Protein AF-A0A7C5EVN5-F1 (afdb_monomer)

Structure (mmCIF, N/CA/C/O backbone):
data_AF-A0A7C5EVN5-F1
#
_entry.id   AF-A0A7C5EVN5-F1
#
loop_
_atom_site.group_PDB
_atom_site.id
_atom_site.type_symbol
_atom_site.label_atom_id
_atom_site.label_alt_id
_atom_site.label_comp_id
_atom_site.label_asym_id
_atom_site.label_entity_id
_atom_site.label_seq_id
_atom_site.pdbx_PDB_ins_code
_atom_site.Cartn_x
_atom_site.Cartn_y
_atom_site.Cartn_z
_atom_site.occupancy
_atom_site.B_iso_or_equiv
_atom_site.auth_seq_id
_atom_site.auth_comp_id
_atom_site.auth_asym_id
_atom_site.auth_atom_id
_atom_site.pdbx_PDB_model_num
ATOM 1 N N . MET A 1 1 ? 11.935 6.842 -67.272 1.00 37.81 1 MET A N 1
ATOM 2 C CA . MET A 1 1 ? 12.455 5.686 -66.505 1.00 37.81 1 MET A CA 1
ATOM 3 C C . MET A 1 1 ? 13.309 6.205 -65.349 1.00 37.81 1 MET A C 1
ATOM 5 O O . MET A 1 1 ? 14.327 6.827 -65.612 1.00 37.81 1 MET A O 1
ATOM 9 N N . LYS A 1 2 ? 12.884 6.044 -64.086 1.00 40.88 2 LYS A N 1
ATOM 10 C CA . LYS A 1 2 ? 13.694 6.405 -62.906 1.00 40.88 2 LYS A CA 1
ATOM 11 C C . LYS A 1 2 ? 14.385 5.143 -62.389 1.00 40.88 2 LYS A C 1
ATOM 13 O O . LYS A 1 2 ? 13.745 4.311 -61.755 1.00 40.88 2 LYS A O 1
ATOM 18 N N . PHE A 1 3 ? 15.676 4.993 -62.672 1.00 46.50 3 PHE A N 1
ATOM 19 C CA . PHE A 1 3 ? 16.494 3.955 -62.051 1.00 46.50 3 PHE A CA 1
ATOM 20 C C . PHE A 1 3 ? 16.741 4.341 -60.589 1.00 46.50 3 PHE A C 1
ATOM 22 O O . PHE A 1 3 ? 17.568 5.200 -60.289 1.00 46.50 3 PHE A O 1
ATOM 29 N N . GLY A 1 4 ? 15.985 3.730 -59.675 1.00 52.28 4 GLY A N 1
ATOM 30 C CA . GLY A 1 4 ? 16.267 3.794 -58.246 1.00 52.28 4 GLY A CA 1
ATOM 31 C C . GLY A 1 4 ? 17.635 3.172 -57.984 1.00 52.28 4 GLY A C 1
ATOM 32 O O . GLY A 1 4 ? 17.806 1.959 -58.100 1.00 52.28 4 GLY A O 1
ATOM 33 N N . ARG A 1 5 ? 18.628 4.011 -57.682 1.00 56.31 5 ARG A N 1
ATOM 34 C CA . ARG A 1 5 ? 19.989 3.591 -57.337 1.00 56.31 5 ARG A CA 1
ATOM 35 C C . ARG A 1 5 ? 19.894 2.700 -56.091 1.00 56.31 5 ARG A C 1
ATOM 37 O O . ARG A 1 5 ? 19.566 3.193 -55.014 1.00 56.31 5 ARG A O 1
ATOM 44 N N . LYS A 1 6 ? 20.123 1.387 -56.232 1.00 61.81 6 LYS A N 1
ATOM 45 C CA . LYS A 1 6 ? 20.207 0.478 -55.077 1.00 61.81 6 LYS A CA 1
ATOM 46 C C . LYS A 1 6 ? 21.311 1.006 -54.147 1.00 61.81 6 LYS A C 1
ATOM 48 O O . LYS A 1 6 ? 22.397 1.306 -54.650 1.00 61.81 6 LYS A O 1
ATOM 53 N N . PRO A 1 7 ? 21.060 1.158 -52.835 1.00 61.97 7 PRO A N 1
ATOM 54 C CA . PRO A 1 7 ? 22.081 1.642 -51.915 1.00 61.97 7 PRO A CA 1
ATOM 55 C C . PRO A 1 7 ? 23.300 0.717 -51.976 1.00 61.97 7 PRO A C 1
ATOM 57 O O . PRO A 1 7 ? 23.152 -0.509 -52.011 1.00 61.97 7 PRO A O 1
ATOM 60 N N . SER A 1 8 ? 24.499 1.306 -52.023 1.00 73.38 8 SER A N 1
ATOM 61 C CA . SER A 1 8 ? 25.756 0.554 -52.001 1.00 73.38 8 SER A CA 1
ATOM 62 C C . SER A 1 8 ? 25.817 -0.329 -50.750 1.00 73.38 8 SER A C 1
ATOM 64 O O . SER A 1 8 ? 25.172 -0.033 -49.741 1.00 73.38 8 SER A O 1
ATOM 66 N N . ALA A 1 9 ? 26.590 -1.418 -50.784 1.00 75.00 9 ALA A N 1
ATOM 67 C CA . ALA A 1 9 ? 26.759 -2.293 -49.619 1.00 75.00 9 ALA A CA 1
ATOM 68 C C . ALA A 1 9 ? 27.198 -1.505 -48.365 1.00 75.00 9 ALA A C 1
ATOM 70 O O . ALA A 1 9 ? 26.675 -1.736 -47.279 1.00 75.00 9 ALA A O 1
ATOM 71 N N . SER A 1 10 ? 28.056 -0.494 -48.549 1.00 77.88 10 SER A N 1
ATOM 72 C CA . SER A 1 10 ? 28.460 0.457 -47.505 1.00 77.88 10 SER A CA 1
ATOM 73 C C . SER A 1 10 ? 27.292 1.320 -46.995 1.00 77.88 10 SER A C 1
ATOM 75 O O . SER A 1 10 ? 27.117 1.450 -45.788 1.00 77.88 10 SER A O 1
ATOM 77 N N . GLY A 1 11 ? 26.420 1.824 -47.877 1.00 85.12 11 GLY A N 1
ATOM 78 C CA . GLY A 1 11 ? 25.221 2.571 -47.473 1.00 85.12 11 GLY A CA 1
ATOM 79 C C . GLY A 1 11 ? 24.189 1.717 -46.725 1.00 85.12 11 GLY A C 1
ATOM 80 O O . GLY A 1 11 ? 23.557 2.189 -45.783 1.00 85.12 11 GLY A O 1
ATOM 81 N N . ARG A 1 12 ? 24.047 0.435 -47.091 1.00 86.88 12 ARG A N 1
ATOM 82 C CA . ARG A 1 12 ? 23.211 -0.528 -46.349 1.00 86.88 12 ARG A CA 1
ATOM 83 C C . ARG A 1 12 ? 23.790 -0.841 -44.968 1.00 86.88 12 ARG A C 1
ATOM 85 O O . ARG A 1 12 ? 23.023 -0.943 -44.016 1.00 86.88 12 ARG A O 1
ATOM 92 N N . LEU A 1 13 ? 25.113 -0.970 -44.866 1.00 88.75 13 LEU A N 1
ATOM 93 C CA . LEU A 1 13 ? 25.814 -1.216 -43.606 1.00 88.75 13 LEU A CA 1
ATOM 94 C C . LEU A 1 13 ? 25.707 -0.017 -42.652 1.00 88.75 13 LEU A C 1
ATOM 96 O O . LEU A 1 13 ? 25.359 -0.200 -41.491 1.00 88.75 13 LEU A O 1
ATOM 100 N N . ALA A 1 14 ? 25.903 1.207 -43.151 1.00 90.38 14 ALA A N 1
ATOM 101 C CA . ALA A 1 14 ? 25.734 2.429 -42.362 1.00 90.38 14 ALA A CA 1
ATOM 102 C C . ALA A 1 14 ? 24.287 2.603 -41.861 1.00 90.38 14 ALA A C 1
ATOM 104 O O . ALA A 1 14 ? 24.058 2.928 -40.697 1.00 90.38 14 ALA A O 1
ATOM 105 N N . ALA A 1 15 ? 23.294 2.315 -42.712 1.00 88.81 15 ALA A N 1
ATOM 106 C CA . ALA A 1 15 ? 21.886 2.346 -42.315 1.00 88.81 15 ALA A CA 1
ATOM 107 C C . AL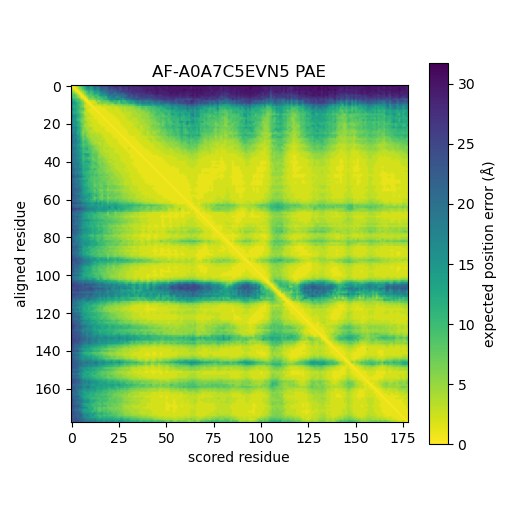A A 1 15 ? 21.543 1.277 -41.261 1.00 88.81 15 ALA A C 1
ATOM 109 O O . ALA A 1 15 ? 20.696 1.517 -40.402 1.00 88.81 15 ALA A O 1
ATOM 110 N N . LEU A 1 16 ? 22.180 0.102 -41.318 1.00 90.94 16 LEU A N 1
ATOM 111 C CA . LEU A 1 16 ? 22.031 -0.933 -40.297 1.00 90.94 16 LEU A CA 1
ATOM 112 C C . LEU A 1 16 ? 22.661 -0.499 -38.968 1.00 90.94 16 LEU A C 1
ATOM 114 O O . LEU A 1 16 ? 22.000 -0.616 -37.943 1.00 90.94 16 LEU A O 1
ATOM 118 N N . ALA A 1 17 ? 23.878 0.052 -38.988 1.00 92.06 17 ALA A N 1
ATOM 119 C CA . ALA A 1 17 ? 24.555 0.553 -37.790 1.00 92.06 17 ALA A CA 1
ATOM 120 C C . ALA A 1 17 ? 23.708 1.606 -37.055 1.00 92.06 17 ALA A C 1
ATOM 122 O O . ALA A 1 17 ? 23.425 1.447 -35.873 1.00 92.06 17 ALA A O 1
ATOM 123 N N . SER A 1 18 ? 23.178 2.598 -37.778 1.00 91.31 18 SER A N 1
ATOM 124 C CA . SER A 1 18 ? 22.304 3.626 -37.192 1.00 91.31 18 SER A CA 1
ATOM 125 C C . SER A 1 18 ? 21.002 3.053 -36.610 1.00 91.31 18 SER A C 1
ATOM 127 O O . SER A 1 18 ? 20.526 3.505 -35.568 1.00 91.31 18 SER A O 1
ATOM 129 N N . LYS A 1 19 ? 20.418 2.026 -37.245 1.00 92.50 19 LYS A N 1
ATOM 130 C CA . LYS A 1 19 ? 19.245 1.329 -36.692 1.00 92.50 19 LYS A CA 1
ATOM 131 C C . LYS A 1 19 ? 19.584 0.571 -35.410 1.00 92.50 19 LYS A C 1
ATOM 133 O O . LYS A 1 19 ? 18.787 0.614 -34.482 1.00 92.50 19 LYS A O 1
ATOM 138 N N . ILE A 1 20 ? 20.739 -0.094 -35.360 1.00 92.88 20 ILE A N 1
ATOM 139 C CA . ILE A 1 20 ? 21.210 -0.802 -34.163 1.00 92.88 20 ILE A CA 1
ATOM 140 C C . ILE A 1 20 ? 21.410 0.192 -33.018 1.00 92.88 20 ILE A C 1
ATOM 142 O O . ILE A 1 20 ? 20.862 -0.020 -31.942 1.00 92.88 20 ILE A O 1
ATOM 146 N N . GLU A 1 21 ? 22.106 1.306 -33.255 1.00 93.50 21 GLU A N 1
ATOM 147 C CA . GLU A 1 21 ? 22.304 2.357 -32.245 1.00 93.50 21 GLU A CA 1
ATOM 148 C C . GLU A 1 21 ? 20.975 2.889 -31.699 1.00 93.50 21 GLU A C 1
ATOM 150 O O . GLU A 1 21 ? 20.818 3.057 -30.489 1.00 93.50 21 GLU A O 1
ATOM 155 N N . LYS A 1 22 ? 19.993 3.112 -32.581 1.00 94.06 22 LYS A N 1
ATOM 156 C CA . LYS A 1 22 ? 18.659 3.561 -32.179 1.00 94.06 22 LYS A CA 1
ATOM 157 C C . LYS A 1 22 ? 17.950 2.535 -31.290 1.00 94.06 22 LYS A C 1
ATOM 159 O O . LYS A 1 22 ? 17.432 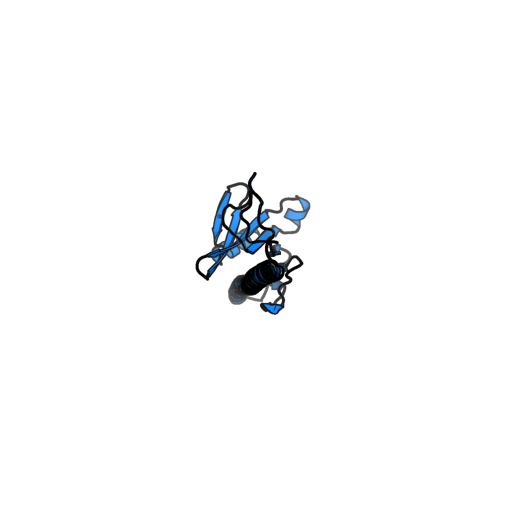2.921 -30.247 1.00 94.06 22 LYS A O 1
ATOM 164 N N . VAL A 1 23 ? 17.949 1.258 -31.677 1.00 93.25 23 VAL A N 1
ATOM 165 C CA . VAL A 1 23 ? 17.319 0.181 -30.893 1.00 93.25 23 VAL A CA 1
ATOM 166 C C . VAL A 1 23 ? 17.985 0.047 -29.525 1.00 93.25 23 VAL A C 1
ATOM 168 O O . VAL A 1 23 ? 17.296 0.046 -28.513 1.00 93.25 23 VAL A O 1
ATOM 171 N N . VAL A 1 24 ? 19.319 0.038 -29.476 1.00 93.12 24 VAL A N 1
ATOM 172 C CA . VAL A 1 24 ? 20.074 -0.047 -28.215 1.00 93.12 24 VAL A CA 1
ATOM 173 C C . VAL A 1 24 ? 19.739 1.123 -27.288 1.00 93.12 24 VAL A C 1
ATOM 175 O O . VAL A 1 24 ? 19.557 0.928 -26.087 1.00 93.12 24 VAL A O 1
ATOM 178 N N . LYS A 1 25 ? 19.622 2.340 -27.831 1.00 93.19 25 LYS A N 1
ATOM 179 C CA . LYS A 1 25 ? 19.235 3.516 -27.045 1.00 93.19 25 LYS A CA 1
ATOM 180 C C . LYS A 1 25 ? 17.809 3.397 -26.498 1.00 93.19 25 LYS A C 1
ATOM 182 O O . LYS A 1 25 ? 17.587 3.680 -25.324 1.00 93.19 25 LYS A O 1
ATOM 187 N N . GLU A 1 26 ? 16.856 2.983 -27.329 1.00 91.50 26 GLU A N 1
ATOM 188 C CA . GLU A 1 26 ? 15.456 2.804 -26.924 1.00 91.50 26 GLU A CA 1
ATOM 189 C C . GLU A 1 26 ? 15.302 1.708 -25.858 1.00 91.50 26 GLU A C 1
ATOM 191 O O . GLU A 1 26 ? 14.540 1.882 -24.903 1.00 91.50 26 GLU A O 1
ATOM 196 N N . ASP A 1 27 ? 16.056 0.615 -25.973 1.00 90.25 27 ASP A N 1
ATOM 197 C CA . ASP A 1 27 ? 16.070 -0.462 -24.982 1.00 90.25 27 ASP A CA 1
ATOM 198 C C . ASP A 1 27 ? 16.679 0.002 -23.655 1.00 90.25 27 ASP A C 1
ATOM 200 O O . ASP A 1 27 ? 16.100 -0.247 -22.598 1.00 90.25 27 ASP A O 1
ATOM 204 N N . ALA A 1 28 ? 17.788 0.747 -23.689 1.00 90.75 28 ALA A N 1
ATOM 205 C CA . ALA A 1 28 ? 18.397 1.308 -22.483 1.00 90.75 28 ALA A CA 1
ATOM 206 C C . ALA A 1 28 ? 17.449 2.275 -21.751 1.00 90.75 28 ALA A C 1
ATOM 208 O O . ALA A 1 28 ? 17.311 2.211 -20.528 1.00 90.75 28 ALA A O 1
ATOM 209 N N . GLU A 1 29 ? 16.748 3.145 -22.487 1.00 89.31 29 GLU A N 1
ATOM 210 C CA . GLU A 1 29 ? 15.733 4.032 -21.908 1.00 89.31 29 GLU A CA 1
ATOM 211 C C . GLU A 1 29 ? 14.556 3.247 -21.314 1.00 89.31 29 GLU A C 1
ATOM 213 O O . GLU A 1 29 ? 14.036 3.617 -20.258 1.00 89.31 29 GLU A O 1
ATOM 218 N N . ARG A 1 30 ? 14.139 2.153 -21.961 1.00 84.94 30 ARG A N 1
ATOM 219 C CA . ARG A 1 30 ? 13.060 1.290 -21.470 1.00 84.94 30 ARG A CA 1
ATOM 220 C C . ARG A 1 30 ? 13.448 0.576 -20.179 1.00 84.94 30 ARG A C 1
ATOM 222 O O . ARG A 1 30 ? 12.681 0.636 -19.222 1.00 84.94 30 ARG A O 1
ATOM 229 N N . ILE A 1 31 ? 14.627 -0.047 -20.141 1.00 88.19 31 ILE A N 1
ATOM 230 C CA . ILE A 1 31 ? 15.158 -0.733 -18.953 1.00 88.19 31 ILE A CA 1
ATOM 231 C C . ILE A 1 31 ? 15.224 0.244 -17.781 1.00 88.19 31 ILE A C 1
ATOM 233 O O . ILE A 1 31 ? 14.678 -0.035 -16.717 1.00 88.19 31 ILE A O 1
ATOM 237 N N . ARG A 1 32 ? 15.780 1.439 -18.007 1.00 89.06 32 ARG A N 1
ATOM 238 C CA . ARG A 1 32 ? 15.863 2.474 -16.975 1.00 89.06 32 ARG A CA 1
ATOM 239 C C . ARG A 1 32 ? 14.489 2.849 -16.409 1.00 89.06 32 ARG A C 1
ATOM 241 O O . ARG A 1 32 ? 14.329 2.919 -15.196 1.00 89.06 32 ARG A O 1
ATOM 248 N N . ARG A 1 33 ? 13.478 3.057 -17.262 1.00 87.00 33 ARG A N 1
ATOM 249 C CA . ARG A 1 33 ? 12.108 3.373 -16.806 1.00 87.00 33 ARG A CA 1
ATOM 250 C C . ARG A 1 33 ? 11.481 2.227 -16.012 1.00 87.00 33 ARG A C 1
ATOM 252 O O . ARG A 1 33 ? 10.752 2.480 -15.053 1.00 87.00 33 ARG A O 1
ATOM 259 N N . MET A 1 34 ? 11.741 0.980 -16.406 1.00 87.00 34 MET A N 1
ATOM 260 C CA . MET A 1 34 ? 11.265 -0.198 -15.676 1.00 87.00 34 MET A CA 1
ATOM 261 C C . MET A 1 34 ? 11.892 -0.272 -14.281 1.00 87.00 34 MET A C 1
ATOM 263 O O . MET A 1 34 ? 11.172 -0.454 -13.303 1.00 87.00 34 MET A O 1
ATOM 267 N N . GLU A 1 35 ? 13.203 -0.055 -14.172 1.00 90.31 35 GLU A N 1
ATOM 268 C CA . GLU A 1 35 ? 13.916 -0.031 -12.890 1.00 90.31 35 GLU A CA 1
ATOM 269 C C . GLU A 1 35 ? 13.449 1.115 -11.985 1.00 90.31 35 GLU A C 1
ATOM 271 O O . GLU A 1 35 ? 13.206 0.903 -10.795 1.00 90.31 35 GLU A O 1
ATOM 276 N N . GLU A 1 36 ? 13.263 2.315 -12.546 1.00 90.88 36 GLU A N 1
ATOM 277 C CA . GLU A 1 36 ? 12.722 3.477 -11.831 1.00 90.88 36 GLU A CA 1
ATOM 278 C C . GLU A 1 36 ? 11.312 3.184 -11.292 1.00 90.88 36 GLU A C 1
ATOM 280 O O . GLU A 1 36 ? 11.031 3.432 -10.117 1.00 90.88 36 GLU A O 1
ATOM 285 N N . THR A 1 37 ? 10.446 2.579 -12.109 1.00 90.62 37 THR A N 1
ATOM 286 C CA . THR A 1 37 ? 9.086 2.197 -11.697 1.00 90.62 37 THR A CA 1
ATOM 287 C C . THR A 1 37 ? 9.116 1.124 -10.604 1.00 90.62 37 THR A C 1
ATOM 289 O O . THR A 1 37 ? 8.424 1.253 -9.595 1.00 90.62 37 THR A O 1
ATOM 292 N N . ALA A 1 38 ? 9.956 0.095 -10.739 1.00 92.06 38 ALA A N 1
ATOM 293 C CA . ALA A 1 38 ? 10.108 -0.954 -9.729 1.00 92.06 38 ALA A CA 1
ATOM 294 C C . ALA A 1 38 ? 10.644 -0.397 -8.396 1.00 92.06 38 ALA A C 1
ATOM 296 O O . ALA A 1 38 ? 10.225 -0.805 -7.311 1.00 92.06 38 ALA A O 1
ATOM 297 N N . ALA A 1 39 ? 11.560 0.574 -8.438 1.00 93.19 39 ALA A N 1
ATOM 298 C CA . ALA A 1 39 ? 12.018 1.277 -7.242 1.00 93.19 39 ALA A CA 1
ATOM 299 C C . ALA A 1 39 ? 10.885 2.085 -6.583 1.00 93.19 39 ALA A C 1
ATOM 301 O O . ALA A 1 39 ? 10.717 2.019 -5.363 1.00 93.19 39 ALA A O 1
ATOM 302 N N . GLN A 1 40 ? 10.071 2.790 -7.376 1.00 94.31 40 GLN A N 1
ATOM 303 C CA . GLN A 1 40 ? 8.902 3.522 -6.878 1.00 94.31 40 GLN A CA 1
ATOM 304 C C . GLN A 1 40 ? 7.873 2.596 -6.221 1.00 94.31 40 GLN A C 1
ATOM 306 O O . GLN A 1 40 ? 7.380 2.918 -5.145 1.00 94.31 40 GLN A O 1
ATOM 311 N N . ARG A 1 41 ? 7.587 1.429 -6.809 1.00 95.44 41 ARG A N 1
ATOM 312 C CA . ARG A 1 41 ? 6.651 0.435 -6.253 1.00 95.44 41 ARG A CA 1
ATOM 313 C C . ARG A 1 41 ? 7.097 -0.087 -4.893 1.00 95.44 41 ARG A C 1
ATOM 315 O O . ARG A 1 41 ? 6.336 -0.040 -3.930 1.00 95.44 41 ARG A O 1
ATOM 322 N N . ARG A 1 42 ? 8.362 -0.504 -4.795 1.00 96.31 42 ARG A N 1
ATOM 323 C CA . ARG A 1 42 ? 8.972 -0.967 -3.539 1.00 96.31 42 ARG A CA 1
ATOM 324 C C . ARG A 1 42 ? 8.915 0.098 -2.446 1.00 96.31 42 ARG A C 1
ATOM 326 O O . ARG A 1 42 ? 8.566 -0.199 -1.305 1.00 96.31 42 ARG A O 1
ATOM 333 N N . ARG A 1 43 ? 9.215 1.350 -2.804 1.00 96.19 43 ARG A N 1
ATOM 334 C CA . ARG A 1 43 ? 9.121 2.494 -1.892 1.00 96.19 43 ARG A CA 1
ATOM 335 C C . ARG A 1 43 ? 7.676 2.764 -1.462 1.00 96.19 43 ARG A C 1
ATOM 337 O O . ARG A 1 43 ? 7.435 2.923 -0.273 1.00 96.19 43 ARG A O 1
ATOM 344 N N . ALA A 1 44 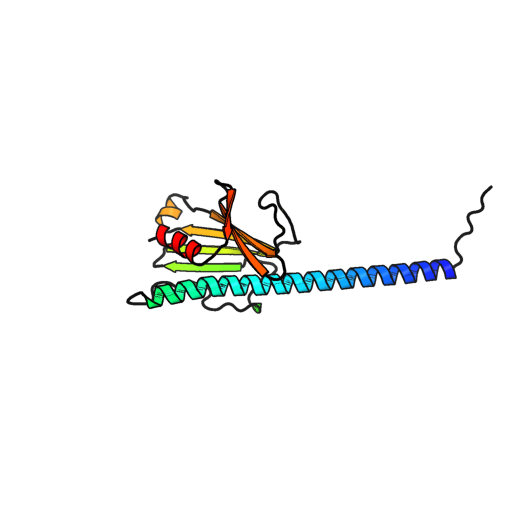? 6.725 2.761 -2.396 1.00 96.56 44 ALA A N 1
ATOM 345 C CA . ALA A 1 44 ? 5.308 2.985 -2.110 1.00 96.56 44 ALA A CA 1
ATOM 346 C C . ALA A 1 44 ? 4.742 1.939 -1.140 1.00 96.56 44 ALA A C 1
ATOM 348 O O . ALA A 1 44 ? 3.990 2.289 -0.232 1.00 96.56 44 ALA A O 1
ATOM 349 N N . ALA A 1 45 ? 5.120 0.669 -1.314 1.00 97.62 45 ALA A N 1
ATOM 350 C CA . ALA A 1 45 ? 4.726 -0.418 -0.424 1.00 97.62 45 ALA A CA 1
ATOM 351 C C . ALA A 1 45 ? 5.292 -0.238 0.995 1.00 97.62 45 ALA A C 1
ATOM 353 O O . ALA A 1 45 ? 4.566 -0.402 1.974 1.00 97.62 45 ALA A O 1
ATOM 354 N N . ALA A 1 46 ? 6.567 0.151 1.111 1.00 97.56 46 ALA A N 1
ATOM 355 C CA . ALA A 1 46 ? 7.189 0.440 2.402 1.00 97.56 46 ALA A CA 1
ATOM 356 C C . ALA A 1 46 ? 6.544 1.652 3.099 1.00 97.56 46 ALA A C 1
ATOM 358 O O . ALA A 1 46 ? 6.254 1.588 4.289 1.00 97.56 46 ALA A O 1
ATOM 359 N N . GLU A 1 47 ? 6.257 2.733 2.366 1.00 96.94 47 GLU A N 1
ATOM 360 C CA . GLU A 1 47 ? 5.565 3.913 2.909 1.00 96.94 47 GLU A CA 1
ATOM 361 C C . GLU A 1 47 ? 4.145 3.570 3.399 1.00 96.94 47 GLU A C 1
ATOM 363 O O . GLU A 1 47 ? 3.735 4.030 4.466 1.00 96.94 47 GLU A O 1
ATOM 368 N N . LEU A 1 48 ? 3.415 2.710 2.675 1.00 97.88 48 LEU A N 1
ATOM 369 C CA . LEU A 1 48 ? 2.100 2.222 3.102 1.00 97.88 48 LEU A CA 1
ATOM 370 C C . LEU A 1 48 ? 2.183 1.381 4.382 1.00 97.88 48 LEU A C 1
ATOM 372 O O . LEU A 1 48 ? 1.337 1.523 5.267 1.00 97.88 48 LEU A O 1
ATOM 376 N N . HIS A 1 49 ? 3.199 0.521 4.502 1.00 98.44 49 HIS A N 1
ATOM 377 C CA . HIS A 1 49 ? 3.415 -0.253 5.726 1.00 98.44 49 HIS A CA 1
ATOM 378 C C . HIS A 1 49 ? 3.719 0.657 6.914 1.00 98.44 49 HIS A C 1
ATOM 380 O O . HIS A 1 49 ? 3.078 0.515 7.950 1.00 98.44 49 HIS A O 1
ATOM 386 N N . VAL A 1 50 ? 4.604 1.646 6.745 1.00 97.88 50 VAL A N 1
ATOM 387 C CA . VAL A 1 50 ? 4.929 2.635 7.787 1.00 97.88 50 VAL A CA 1
ATOM 388 C C . VAL A 1 50 ? 3.679 3.381 8.260 1.00 97.88 50 VAL A C 1
ATOM 390 O O . VAL A 1 50 ? 3.504 3.572 9.463 1.00 97.88 50 VAL A O 1
ATOM 393 N N . LEU A 1 51 ? 2.781 3.757 7.343 1.00 97.88 51 LEU A N 1
ATOM 394 C CA . LEU A 1 51 ? 1.496 4.365 7.695 1.00 97.88 51 LEU A CA 1
ATOM 395 C C . LEU A 1 51 ? 0.656 3.441 8.597 1.00 97.88 51 LEU A C 1
ATOM 397 O O . LEU A 1 51 ? 0.149 3.885 9.630 1.00 97.88 51 LEU A O 1
ATOM 401 N N . CYS A 1 52 ? 0.533 2.162 8.230 1.00 98.19 52 CYS A N 1
ATOM 402 C CA . CYS A 1 52 ? -0.226 1.171 8.998 1.00 98.19 52 CYS A CA 1
ATOM 403 C C . CYS A 1 52 ? 0.419 0.891 10.364 1.00 98.19 52 CYS A C 1
ATOM 405 O O . CYS A 1 52 ? -0.265 0.903 11.387 1.00 98.19 52 CYS A O 1
ATOM 407 N N . ALA A 1 53 ? 1.735 0.679 10.390 1.00 98.25 53 ALA A N 1
ATOM 408 C CA . ALA A 1 53 ? 2.504 0.399 11.597 1.00 98.25 53 ALA A CA 1
ATOM 409 C C . ALA A 1 53 ? 2.446 1.570 12.582 1.00 98.25 53 ALA A C 1
ATOM 411 O O . ALA A 1 53 ? 2.240 1.356 13.774 1.00 98.25 53 ALA A O 1
ATOM 412 N N . GLY A 1 54 ? 2.547 2.807 12.083 1.00 98.00 54 GLY A N 1
ATOM 413 C CA . GLY A 1 54 ? 2.413 4.008 12.902 1.00 98.00 54 GLY A CA 1
ATOM 414 C C . GLY A 1 54 ? 1.037 4.121 13.561 1.00 98.00 54 GLY A C 1
ATOM 415 O O . GLY A 1 54 ? 0.956 4.428 14.744 1.00 98.00 54 GLY A O 1
ATOM 416 N N . LEU A 1 55 ? -0.046 3.828 12.831 1.00 97.62 55 LEU A N 1
ATOM 417 C CA . LEU A 1 55 ? -1.392 3.798 13.416 1.00 97.62 55 LEU A CA 1
ATOM 418 C C . LEU A 1 55 ? -1.527 2.712 14.493 1.00 97.62 55 LEU A C 1
ATOM 420 O O . LEU A 1 55 ? -2.052 2.979 15.570 1.00 97.62 55 LEU A O 1
ATOM 424 N N . VAL A 1 56 ? -1.059 1.495 14.209 1.00 97.81 56 VAL A N 1
ATOM 425 C CA . VAL A 1 56 ? -1.126 0.356 15.142 1.00 97.81 56 VAL A CA 1
ATOM 426 C C . VAL A 1 56 ? -0.342 0.649 16.424 1.00 97.81 56 VAL A C 1
ATOM 428 O O . VAL A 1 56 ? -0.835 0.377 17.519 1.00 97.81 56 VAL A O 1
ATOM 431 N N . ALA A 1 57 ? 0.853 1.230 16.300 1.00 97.69 57 ALA A N 1
ATOM 432 C CA . ALA A 1 57 ? 1.673 1.633 17.436 1.00 97.69 57 ALA A CA 1
ATOM 433 C C . ALA A 1 57 ? 0.958 2.676 18.306 1.00 97.69 57 ALA A C 1
ATOM 435 O O . ALA A 1 57 ? 0.872 2.497 19.521 1.00 97.69 57 ALA A O 1
ATOM 436 N N . ASP A 1 58 ? 0.385 3.711 17.687 1.00 97.38 58 ASP A N 1
ATOM 437 C CA . ASP A 1 58 ? -0.324 4.771 18.407 1.00 97.38 58 ASP A CA 1
ATOM 438 C C . ASP A 1 58 ? -1.582 4.249 19.114 1.00 97.38 58 ASP A C 1
ATOM 440 O O . ASP A 1 58 ? -1.829 4.598 20.267 1.00 97.38 58 ASP A O 1
ATOM 444 N N . LEU A 1 59 ? -2.352 3.363 18.471 1.00 96.31 59 LEU A N 1
ATOM 445 C CA . LEU A 1 59 ? -3.510 2.724 19.103 1.00 96.31 59 LEU A CA 1
ATOM 446 C C . LEU A 1 59 ? -3.090 1.874 20.304 1.00 96.31 59 LEU A C 1
ATOM 448 O O . LEU A 1 59 ? -3.661 2.009 21.383 1.00 96.31 59 LEU A O 1
ATOM 452 N N . ASN A 1 60 ? -2.070 1.028 20.152 1.00 97.25 60 ASN A N 1
ATOM 453 C CA . ASN A 1 60 ? -1.600 0.177 21.243 1.00 97.25 60 ASN A CA 1
ATOM 454 C C . ASN A 1 60 ? -0.999 0.970 22.410 1.00 97.25 60 ASN A C 1
ATOM 456 O O . ASN A 1 60 ? -1.110 0.519 23.546 1.00 97.25 60 ASN A O 1
ATOM 460 N N . ALA A 1 61 ? -0.412 2.145 22.163 1.00 97.44 61 ALA A N 1
ATOM 461 C CA . ALA A 1 61 ? 0.083 3.029 23.219 1.00 97.44 61 ALA A CA 1
ATOM 462 C C . ALA A 1 61 ? -1.044 3.635 24.079 1.00 97.44 61 ALA A C 1
ATOM 464 O O . ALA A 1 61 ? -0.807 4.001 25.229 1.00 97.44 61 ALA A O 1
ATOM 465 N N . LEU A 1 62 ? -2.263 3.736 23.537 1.00 97.06 62 LEU A N 1
ATOM 466 C CA . LEU A 1 62 ? -3.447 4.241 24.242 1.00 97.06 62 LEU A CA 1
ATOM 467 C C . LEU A 1 62 ? -4.239 3.141 24.968 1.00 97.06 62 LEU A C 1
ATOM 469 O O . LEU A 1 62 ? -5.098 3.444 25.798 1.00 97.06 62 LEU A O 1
ATOM 473 N N . LEU A 1 63 ? -3.982 1.869 24.661 1.00 94.50 63 LEU A N 1
ATOM 474 C CA . LEU A 1 63 ? -4.678 0.725 25.246 1.00 94.50 63 LEU A CA 1
ATOM 475 C C . LEU A 1 63 ? -3.951 0.211 26.497 1.00 94.50 63 LEU A C 1
ATOM 477 O O . LEU A 1 63 ? -2.734 0.290 26.618 1.00 94.50 63 LEU A O 1
ATOM 481 N N . SER A 1 64 ? -4.695 -0.394 27.428 1.00 93.44 64 SER A N 1
ATOM 482 C CA . SER A 1 64 ? -4.117 -0.995 28.647 1.00 93.44 64 SER A CA 1
ATOM 483 C C . SER A 1 64 ? -3.239 -2.223 28.374 1.00 93.44 64 SER A C 1
ATOM 485 O O . SER A 1 64 ? -2.449 -2.630 29.224 1.00 93.44 64 SER A O 1
ATOM 487 N N . LYS A 1 65 ? -3.393 -2.827 27.194 1.00 91.56 65 LYS A N 1
ATOM 488 C CA . LYS A 1 65 ? -2.578 -3.913 26.648 1.00 91.56 65 LYS A CA 1
ATOM 489 C C . LYS A 1 65 ? -2.594 -3.821 25.117 1.00 91.56 65 LYS A C 1
ATOM 491 O O . LYS A 1 65 ? -3.597 -3.353 24.573 1.00 91.56 65 LYS A O 1
ATOM 496 N N . PRO A 1 66 ? -1.545 -4.287 24.418 1.00 89.44 66 PRO A N 1
ATOM 497 C CA . PRO A 1 66 ? -1.554 -4.330 22.962 1.00 89.44 66 PRO A CA 1
ATOM 498 C C . PRO A 1 66 ? -2.637 -5.306 22.484 1.00 89.44 66 PRO A C 1
ATOM 500 O O . PRO A 1 66 ? -2.638 -6.475 22.866 1.00 89.44 66 PRO A O 1
ATOM 503 N N . LEU A 1 67 ? -3.587 -4.804 21.695 1.00 94.56 67 LEU A N 1
ATOM 504 C CA . LEU A 1 67 ? -4.712 -5.579 21.143 1.00 94.56 67 LEU A CA 1
ATOM 505 C C . LEU A 1 67 ? -4.833 -5.453 19.625 1.00 94.56 67 LEU A C 1
ATOM 507 O O . LEU A 1 67 ? -5.674 -6.126 19.028 1.00 94.56 67 LEU A O 1
ATOM 511 N N . VAL A 1 68 ? -4.038 -4.569 19.022 1.00 96.81 68 VAL A N 1
ATOM 512 C CA . VAL A 1 68 ? -4.035 -4.315 17.587 1.00 96.81 68 VAL A CA 1
ATOM 513 C C . VAL A 1 68 ? -2.754 -4.891 17.003 1.00 96.81 68 VAL A C 1
ATOM 515 O O . VAL A 1 68 ? -1.658 -4.531 17.426 1.00 96.81 68 VAL A O 1
ATOM 518 N N . GLU A 1 69 ? -2.875 -5.787 16.035 1.00 97.62 69 GLU A N 1
ATOM 519 C CA . GLU A 1 69 ? -1.732 -6.453 15.408 1.00 97.62 69 GLU A CA 1
ATOM 520 C C . GLU A 1 69 ? -1.646 -6.081 13.930 1.00 97.62 69 GLU A C 1
ATOM 522 O O . GLU A 1 69 ? -2.667 -6.031 13.246 1.00 97.62 69 GLU A O 1
ATOM 527 N N . LEU A 1 70 ? -0.429 -5.850 13.431 1.00 98.44 70 LEU A N 1
ATOM 528 C CA . LEU A 1 70 ? -0.148 -5.673 12.008 1.00 98.44 70 LEU A CA 1
ATOM 529 C C . LEU A 1 70 ? 0.589 -6.901 11.475 1.00 98.44 70 LEU A C 1
ATOM 531 O O . LEU A 1 70 ? 1.587 -7.331 12.048 1.00 98.44 70 LEU A O 1
ATOM 535 N N . SER A 1 71 ? 0.119 -7.441 10.356 1.00 97.44 71 SER A N 1
ATOM 536 C CA . SER A 1 71 ? 0.753 -8.546 9.639 1.00 97.44 71 SER A CA 1
ATOM 537 C C . SER A 1 71 ? 1.089 -8.131 8.201 1.00 97.44 71 SER A C 1
ATOM 539 O O . SER A 1 71 ? 0.176 -7.726 7.479 1.00 97.44 71 SER A O 1
ATOM 541 N N . PRO A 1 72 ? 2.358 -8.238 7.764 1.00 97.31 72 PRO A N 1
ATOM 542 C CA . PRO A 1 72 ? 3.531 -8.573 8.574 1.00 97.31 72 PRO A CA 1
ATOM 543 C C . PRO A 1 72 ? 3.888 -7.432 9.546 1.00 97.31 72 PRO A C 1
ATOM 545 O O . PRO A 1 72 ? 3.641 -6.262 9.252 1.00 97.31 72 PRO A O 1
ATOM 548 N N . ALA A 1 73 ? 4.492 -7.765 10.691 1.00 96.19 73 ALA A N 1
ATOM 549 C CA . ALA A 1 73 ? 4.877 -6.772 11.702 1.00 96.19 73 ALA A CA 1
ATOM 550 C C . ALA A 1 73 ? 5.950 -5.796 11.185 1.00 96.19 73 ALA A C 1
ATOM 552 O O . ALA A 1 73 ? 5.905 -4.603 11.474 1.00 96.19 73 ALA A O 1
ATOM 553 N N . GLU A 1 74 ? 6.867 -6.298 10.359 1.00 95.69 74 GLU A N 1
ATOM 554 C CA . GLU A 1 74 ? 7.907 -5.526 9.683 1.00 95.69 74 GLU A CA 1
ATOM 555 C C . GLU A 1 74 ? 7.812 -5.740 8.172 1.00 95.69 74 GLU A C 1
ATOM 557 O O . GLU A 1 74 ? 7.513 -6.841 7.701 1.00 95.69 74 GLU A O 1
ATOM 562 N N . PHE A 1 75 ? 8.089 -4.691 7.401 1.00 96.75 75 PHE A N 1
ATOM 563 C CA . PHE A 1 75 ? 8.122 -4.765 5.948 1.00 96.75 75 PHE A CA 1
ATOM 564 C C . PHE A 1 75 ? 9.175 -3.809 5.395 1.00 96.75 75 PHE A C 1
ATOM 566 O O . PHE A 1 75 ? 9.049 -2.588 5.494 1.00 96.75 75 PHE A O 1
ATOM 573 N N . ALA A 1 76 ? 10.217 -4.361 4.779 1.00 93.81 76 ALA A N 1
ATOM 574 C CA . ALA A 1 76 ? 11.196 -3.581 4.042 1.00 93.81 76 ALA A CA 1
ATOM 575 C C . ALA A 1 76 ? 10.819 -3.508 2.557 1.00 93.81 76 ALA A C 1
ATOM 577 O O . ALA A 1 76 ? 10.148 -4.382 2.013 1.00 93.81 76 ALA A O 1
ATOM 578 N N . ALA A 1 77 ? 11.337 -2.498 1.857 1.00 92.88 77 ALA A N 1
ATOM 579 C CA . ALA A 1 77 ? 11.111 -2.311 0.421 1.00 92.88 77 ALA A CA 1
ATOM 580 C C . ALA A 1 77 ? 11.481 -3.555 -0.425 1.00 92.88 77 ALA A C 1
ATOM 582 O O . ALA A 1 77 ? 10.885 -3.792 -1.472 1.00 92.88 77 ALA A O 1
ATOM 583 N N . GLY A 1 78 ? 12.443 -4.367 0.033 1.00 92.00 78 GLY A N 1
ATOM 584 C CA . GLY A 1 78 ? 12.839 -5.623 -0.615 1.00 92.00 78 GLY A CA 1
ATOM 585 C C . GLY A 1 78 ? 11.858 -6.791 -0.433 1.00 92.00 78 GLY A C 1
ATOM 586 O O . GLY A 1 78 ? 11.977 -7.776 -1.152 1.00 92.00 78 GLY A O 1
ATOM 587 N N . ASN A 1 79 ? 10.894 -6.694 0.488 1.00 94.38 79 ASN A N 1
ATOM 588 C CA . ASN A 1 79 ? 9.854 -7.711 0.690 1.00 94.38 79 ASN A CA 1
ATOM 589 C C . ASN A 1 79 ? 8.698 -7.594 -0.309 1.00 94.38 79 ASN A C 1
ATOM 591 O O . ASN A 1 79 ? 7.879 -8.508 -0.400 1.00 94.38 79 ASN A O 1
ATOM 595 N N . PHE A 1 80 ? 8.619 -6.481 -1.039 1.00 96.56 80 PHE A N 1
ATOM 596 C CA . PHE A 1 80 ? 7.607 -6.288 -2.065 1.00 96.56 80 PHE A CA 1
ATOM 597 C C . PHE A 1 80 ? 7.740 -7.335 -3.173 1.00 96.56 80 PHE A C 1
ATOM 599 O O . PHE A 1 80 ? 8.821 -7.565 -3.719 1.00 96.56 80 PHE A O 1
ATOM 606 N N . ARG A 1 81 ? 6.612 -7.952 -3.517 1.00 94.69 81 ARG A N 1
ATOM 607 C CA . ARG A 1 81 ? 6.496 -8.962 -4.564 1.00 94.69 81 ARG A CA 1
ATOM 608 C C . ARG A 1 81 ? 5.991 -8.293 -5.833 1.00 94.69 81 ARG A C 1
ATOM 610 O O . ARG A 1 81 ? 4.848 -7.851 -5.875 1.00 94.69 81 ARG A O 1
ATOM 617 N N . GLU A 1 82 ? 6.839 -8.231 -6.854 1.00 92.06 82 GLU A N 1
ATOM 618 C CA . GLU A 1 82 ? 6.486 -7.609 -8.136 1.00 92.06 82 GLU A CA 1
ATOM 619 C C . GLU A 1 82 ? 5.406 -8.418 -8.873 1.00 92.06 82 GLU A C 1
ATOM 621 O O . GLU A 1 82 ? 4.436 -7.846 -9.363 1.00 92.06 82 GLU A O 1
ATOM 626 N N . ASP A 1 83 ? 5.534 -9.749 -8.870 1.00 89.44 83 ASP A N 1
ATOM 627 C CA . ASP A 1 83 ? 4.700 -10.673 -9.653 1.00 89.44 83 ASP A CA 1
ATOM 628 C C . ASP A 1 83 ? 3.541 -11.299 -8.851 1.00 89.44 83 ASP A C 1
ATOM 630 O O . ASP A 1 83 ? 2.973 -12.317 -9.250 1.00 89.44 83 ASP A O 1
ATOM 634 N N . ALA A 1 84 ? 3.211 -10.752 -7.678 1.00 91.56 84 ALA A N 1
ATOM 635 C CA . ALA A 1 84 ? 2.147 -11.282 -6.829 1.00 91.56 84 ALA A CA 1
ATOM 636 C C . ALA A 1 84 ? 1.463 -10.189 -6.001 1.00 91.56 84 ALA A C 1
ATOM 638 O O . ALA A 1 84 ? 2.018 -9.111 -5.790 1.00 91.56 84 ALA A O 1
ATOM 639 N N . SER A 1 85 ? 0.280 -10.504 -5.467 1.00 94.06 85 SER A N 1
ATOM 640 C CA . SER A 1 85 ? -0.359 -9.665 -4.455 1.00 94.06 85 SER A CA 1
ATOM 641 C C . SER A 1 85 ? 0.519 -9.545 -3.207 1.00 94.06 85 SER A C 1
ATOM 643 O O . SER A 1 85 ? 1.084 -10.521 -2.699 1.00 94.06 85 SER A O 1
ATOM 645 N N . ASN A 1 86 ? 0.592 -8.321 -2.705 1.00 97.56 86 ASN A N 1
ATOM 646 C CA . ASN A 1 86 ? 1.144 -7.940 -1.419 1.00 97.5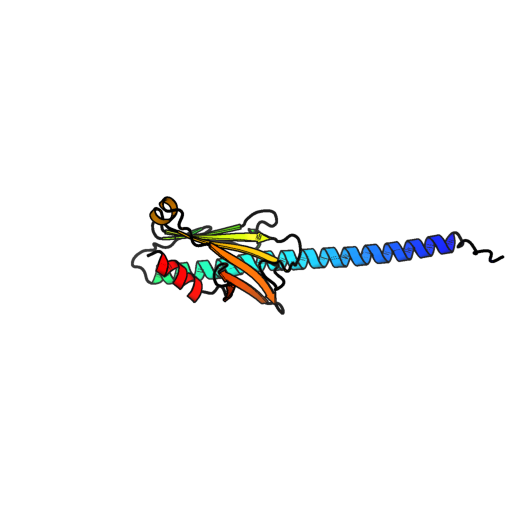6 86 ASN A CA 1
ATOM 647 C C . ASN A 1 86 ? -0.029 -7.638 -0.493 1.00 97.56 86 ASN A C 1
ATOM 649 O O . ASN A 1 86 ? -1.027 -7.057 -0.919 1.00 97.56 86 ASN A O 1
ATOM 653 N N . VAL A 1 87 ? 0.085 -8.059 0.761 1.00 98.00 87 VAL A N 1
ATOM 654 C CA . VAL A 1 87 ? -1.019 -8.000 1.715 1.00 98.00 87 VAL A CA 1
ATOM 655 C C . VAL A 1 87 ? -0.517 -7.442 3.033 1.00 98.00 87 VAL A C 1
ATOM 657 O O . VAL A 1 87 ? 0.460 -7.956 3.577 1.00 98.00 87 VAL A O 1
ATOM 660 N N . PHE A 1 88 ? -1.228 -6.444 3.556 1.00 98.38 88 PHE A N 1
ATOM 661 C CA . PHE A 1 88 ? -1.125 -5.982 4.936 1.00 98.38 88 PHE A CA 1
ATOM 662 C C . PHE A 1 88 ? -2.453 -6.210 5.652 1.00 98.38 88 PHE A C 1
ATOM 664 O O . PHE A 1 88 ? -3.521 -5.947 5.098 1.00 98.38 88 PHE A O 1
ATOM 671 N N . GLN A 1 89 ? -2.400 -6.691 6.890 1.00 98.06 89 GLN A N 1
ATOM 672 C CA . GLN A 1 89 ? -3.590 -6.929 7.700 1.00 98.06 89 GLN A CA 1
ATOM 673 C C . GLN A 1 89 ? -3.453 -6.295 9.071 1.00 98.06 89 GLN A C 1
ATOM 675 O O . GLN A 1 89 ? -2.498 -6.585 9.784 1.00 98.06 89 GLN A O 1
ATOM 680 N N . ILE A 1 90 ? -4.433 -5.477 9.445 1.00 98.00 90 ILE A N 1
ATOM 681 C CA . ILE A 1 90 ? -4.607 -4.994 10.814 1.00 98.00 90 ILE A CA 1
ATOM 682 C C . ILE A 1 90 ? -5.703 -5.840 11.461 1.00 98.00 90 ILE A C 1
ATOM 684 O O . ILE A 1 90 ? -6.805 -5.925 10.920 1.00 98.00 90 ILE A O 1
ATOM 688 N N . ASN A 1 91 ? -5.408 -6.468 12.597 1.00 96.69 91 ASN A N 1
ATOM 689 C CA . ASN A 1 91 ? -6.338 -7.319 13.336 1.00 96.69 91 ASN A CA 1
ATOM 690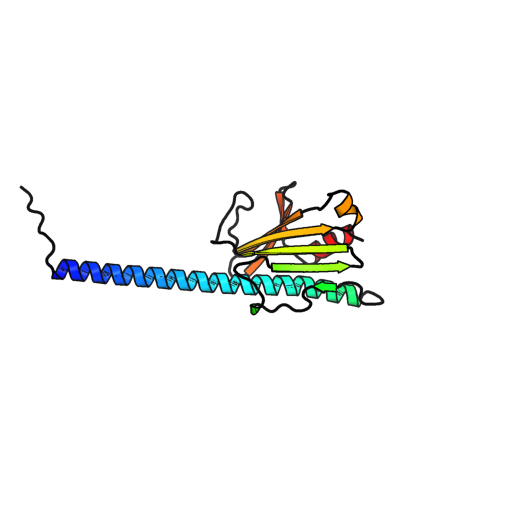 C C . ASN A 1 91 ? -6.615 -6.744 14.728 1.00 96.69 91 ASN A C 1
ATOM 692 O O . ASN A 1 91 ? -5.685 -6.392 15.451 1.00 96.69 91 ASN A O 1
ATOM 696 N N . ILE A 1 92 ? -7.894 -6.686 15.101 1.00 95.12 92 ILE A N 1
ATOM 697 C CA . ILE A 1 92 ? -8.366 -6.336 16.441 1.00 95.12 92 ILE A CA 1
ATOM 698 C C . ILE A 1 92 ? -9.376 -7.393 16.892 1.00 95.12 92 ILE A C 1
ATOM 700 O O . ILE A 1 92 ? -10.563 -7.319 16.570 1.00 95.12 92 ILE A O 1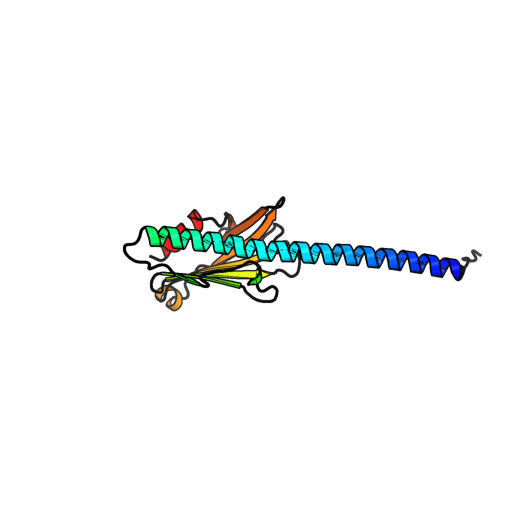
ATOM 704 N N . SER A 1 93 ? -8.920 -8.386 17.659 1.00 90.56 93 SER A N 1
ATOM 705 C CA . SER A 1 93 ? -9.782 -9.454 18.202 1.00 90.56 93 SER A CA 1
ATOM 706 C C . SER A 1 93 ? -10.722 -10.093 17.155 1.00 90.56 93 SER A C 1
ATOM 708 O O . SER A 1 93 ? -11.917 -10.247 17.405 1.00 90.56 93 SER A O 1
ATOM 710 N N . GLY A 1 94 ? -10.212 -10.409 15.958 1.00 90.25 94 GLY A N 1
ATOM 711 C CA . GLY A 1 94 ? -10.988 -11.027 14.870 1.00 90.25 94 GLY A CA 1
ATOM 712 C C . GLY A 1 94 ? -11.695 -10.043 13.928 1.00 90.25 94 GLY A C 1
ATOM 713 O O . GLY A 1 94 ? -12.321 -10.468 12.959 1.00 90.25 94 GLY A O 1
ATOM 714 N N . ARG A 1 95 ? -11.579 -8.733 14.171 1.00 94.44 95 ARG A N 1
ATOM 715 C CA . ARG A 1 95 ? -11.949 -7.677 13.217 1.00 94.44 95 ARG A CA 1
ATOM 716 C C . ARG A 1 95 ? -10.738 -7.357 12.355 1.00 94.44 95 ARG A C 1
ATOM 718 O O . ARG A 1 95 ? -9.686 -7.019 12.892 1.00 94.44 95 ARG A O 1
ATOM 725 N N . ILE A 1 96 ? -10.876 -7.471 11.041 1.00 95.88 96 ILE A N 1
ATOM 726 C CA . ILE A 1 96 ? -9.757 -7.411 10.103 1.00 95.88 96 ILE A CA 1
ATOM 727 C C . ILE A 1 96 ? -9.942 -6.235 9.150 1.00 95.88 96 ILE A C 1
ATOM 729 O O . ILE A 1 96 ? -10.964 -6.123 8.472 1.00 95.88 96 ILE A O 1
ATOM 733 N N . VAL A 1 97 ? -8.906 -5.404 9.042 1.00 96.94 97 VAL A N 1
ATOM 734 C CA . VAL A 1 97 ? -8.680 -4.539 7.881 1.00 96.94 97 VAL A CA 1
ATOM 735 C C . VAL A 1 97 ? -7.631 -5.210 7.011 1.00 96.94 97 VAL A C 1
ATOM 737 O O . VAL A 1 97 ? -6.511 -5.446 7.453 1.00 96.94 97 VAL A O 1
ATOM 740 N N . HIS A 1 98 ? -8.001 -5.534 5.781 1.00 97.31 98 HIS A N 1
ATOM 741 C CA . HIS A 1 98 ? -7.176 -6.224 4.805 1.00 97.31 98 HIS A CA 1
ATOM 742 C C . HIS A 1 98 ? -6.870 -5.276 3.646 1.00 97.31 98 HIS A C 1
ATOM 744 O O . HIS A 1 98 ? -7.777 -4.869 2.919 1.00 97.31 98 HIS A O 1
ATOM 750 N N . LEU A 1 99 ? -5.598 -4.922 3.490 1.00 98.19 99 LEU A N 1
ATOM 751 C CA . LEU A 1 99 ? -5.086 -4.134 2.379 1.00 98.19 99 LEU A CA 1
ATOM 752 C C . LEU A 1 99 ? -4.355 -5.083 1.435 1.00 98.19 99 LEU A C 1
ATOM 754 O O . LEU A 1 99 ? -3.313 -5.625 1.792 1.00 98.19 99 LEU A O 1
ATOM 758 N N . GLU A 1 100 ? -4.891 -5.273 0.238 1.00 97.88 100 GLU A N 1
ATOM 759 C CA . GLU A 1 100 ? -4.270 -6.064 -0.822 1.00 97.88 100 GLU A CA 1
ATOM 760 C C . GLU A 1 100 ? -3.865 -5.137 -1.963 1.00 97.88 100 GLU A C 1
ATOM 762 O O . GLU A 1 100 ? -4.653 -4.281 -2.356 1.00 97.88 100 GLU A O 1
ATOM 767 N N . PHE A 1 101 ? -2.661 -5.291 -2.509 1.00 97.31 101 PHE A N 1
ATOM 768 C CA . PHE A 1 101 ? -2.196 -4.502 -3.649 1.00 97.31 101 PHE A CA 1
ATOM 769 C C . PHE A 1 101 ? -1.152 -5.245 -4.483 1.00 97.31 101 PHE A C 1
ATOM 771 O O . PHE A 1 101 ? -0.401 -6.079 -3.981 1.00 97.31 101 PHE A O 1
ATOM 778 N N . HIS A 1 102 ? -1.068 -4.925 -5.768 1.00 95.62 102 HIS A N 1
ATOM 779 C CA . HIS A 1 102 ? -0.129 -5.540 -6.700 1.00 95.62 102 HIS A CA 1
ATOM 780 C C . HIS A 1 102 ? 0.397 -4.528 -7.721 1.00 95.62 102 HIS A C 1
ATOM 782 O O . HIS A 1 102 ? -0.115 -3.413 -7.863 1.00 95.62 102 HIS A O 1
ATOM 788 N N . SER A 1 103 ? 1.465 -4.917 -8.419 1.00 92.69 103 SER A N 1
ATOM 789 C CA . SER A 1 103 ? 2.009 -4.132 -9.521 1.00 92.69 103 SER A CA 1
ATOM 790 C C . SER A 1 103 ? 1.058 -4.126 -10.719 1.00 92.69 103 SER A C 1
ATOM 792 O O . SER A 1 103 ? 0.281 -5.058 -10.944 1.00 92.69 103 SER A O 1
ATOM 794 N N . THR A 1 104 ? 1.112 -3.046 -11.492 1.00 83.75 104 THR A N 1
ATOM 795 C CA . THR A 1 104 ? 0.449 -2.953 -12.795 1.00 83.75 104 THR A CA 1
ATOM 796 C C . THR A 1 104 ? 1.456 -3.245 -13.905 1.00 83.75 104 THR A C 1
ATOM 798 O O . THR A 1 104 ? 2.629 -2.896 -13.796 1.00 83.75 104 THR A O 1
ATOM 801 N N . GLY A 1 105 ? 1.048 -3.870 -15.011 1.00 69.44 105 GLY A N 1
ATOM 802 C CA . GLY A 1 105 ? 1.989 -4.180 -16.102 1.00 69.44 105 GLY A CA 1
ATOM 803 C C . GLY A 1 105 ? 2.659 -2.936 -16.713 1.00 69.44 105 GLY A C 1
ATOM 804 O O . GLY A 1 105 ? 3.841 -2.959 -17.046 1.00 69.44 105 GLY A O 1
ATOM 805 N N . ALA A 1 106 ? 1.932 -1.821 -16.808 1.00 63.53 106 ALA A N 1
ATOM 806 C CA . ALA A 1 106 ? 2.439 -0.525 -17.253 1.00 63.53 106 ALA A CA 1
ATOM 807 C C . ALA A 1 106 ? 1.813 0.606 -16.422 1.00 63.53 106 ALA A C 1
ATOM 809 O O . ALA A 1 106 ? 0.759 0.411 -15.815 1.00 63.53 106 ALA A O 1
ATOM 810 N N . LEU A 1 107 ? 2.440 1.792 -16.428 1.00 59.22 107 LEU A N 1
ATOM 811 C CA . LEU A 1 107 ? 1.798 3.042 -16.002 1.00 59.22 107 LEU A CA 1
ATOM 812 C C . LEU A 1 107 ? 0.527 3.228 -16.835 1.00 59.22 107 LEU A C 1
ATOM 814 O O . LEU A 1 107 ? 0.593 3.584 -18.012 1.00 59.22 107 LEU A O 1
ATOM 818 N N . GLY A 1 108 ? -0.613 2.918 -16.232 1.00 58.62 108 GLY A N 1
ATOM 819 C CA . GLY A 1 108 ? -1.909 2.901 -16.889 1.00 58.62 108 GLY A CA 1
ATOM 820 C C . GLY A 1 108 ? -2.865 3.879 -16.229 1.00 58.62 108 GLY A C 1
ATOM 821 O O . GLY A 1 108 ? -2.794 4.117 -15.027 1.00 58.62 108 GLY A O 1
ATOM 822 N N . SER A 1 109 ? -3.747 4.442 -17.045 1.00 59.12 109 SER A N 1
ATOM 823 C CA . SER A 1 109 ? -5.049 4.947 -16.622 1.00 59.12 109 SER A CA 1
ATOM 824 C C . SER A 1 109 ? -6.057 3.880 -17.041 1.00 59.12 109 SER A C 1
ATOM 826 O O . SER A 1 109 ? -5.933 3.327 -18.139 1.00 59.12 109 SER A O 1
ATOM 828 N N . THR A 1 110 ? -6.993 3.528 -16.169 1.00 61.69 110 THR A N 1
ATOM 829 C CA . THR A 1 110 ? -8.046 2.555 -16.489 1.00 61.69 110 THR A CA 1
ATOM 830 C C . THR A 1 110 ? -9.406 3.215 -16.353 1.00 61.69 110 THR A C 1
ATOM 832 O O . THR A 1 110 ? -9.534 4.251 -15.704 1.00 61.69 110 THR A O 1
ATOM 835 N N . ASP A 1 111 ? -10.450 2.584 -16.891 1.00 60.94 111 ASP A N 1
ATOM 836 C CA . ASP A 1 111 ? -11.835 3.028 -16.669 1.00 60.94 111 ASP A CA 1
ATOM 837 C C . ASP A 1 111 ? -12.184 3.116 -15.171 1.00 60.94 111 ASP A C 1
ATOM 839 O O . ASP A 1 111 ? -13.094 3.841 -14.779 1.00 60.94 111 ASP A O 1
ATOM 843 N N . LYS A 1 112 ? -11.444 2.386 -14.321 1.00 64.12 112 LYS A N 1
ATOM 844 C CA . LYS A 1 112 ? -11.598 2.399 -12.864 1.00 64.12 112 LYS A CA 1
ATOM 845 C C . LYS A 1 112 ? -10.986 3.642 -12.221 1.00 64.12 112 LYS A C 1
ATOM 847 O O . LYS A 1 112 ? -11.498 4.104 -11.205 1.00 64.12 112 LYS A O 1
ATOM 852 N N . PHE A 1 113 ? -9.897 4.175 -12.779 1.00 75.19 113 PHE A N 1
ATOM 853 C CA . PHE A 1 113 ? -9.246 5.365 -12.246 1.00 75.19 113 PHE A CA 1
ATOM 854 C C . PHE A 1 113 ? -8.485 6.151 -13.328 1.00 75.19 113 PHE A C 1
ATOM 856 O O . PHE A 1 113 ? -7.532 5.630 -13.915 1.00 75.19 113 PHE A O 1
ATOM 863 N N . PRO A 1 114 ? -8.848 7.427 -13.572 1.00 79.19 114 PRO A N 1
ATOM 864 C CA . PRO A 1 114 ? -8.365 8.169 -14.732 1.00 79.19 114 PRO A CA 1
ATOM 865 C C . PRO A 1 114 ? -6.921 8.677 -14.599 1.00 79.19 114 PRO A C 1
ATOM 867 O O . PRO A 1 114 ? -6.326 9.075 -15.603 1.00 79.19 114 PRO A O 1
ATOM 870 N N . LYS A 1 115 ? -6.336 8.691 -13.394 1.00 83.62 115 LYS A N 1
ATOM 871 C CA . LYS A 1 115 ? -4.951 9.144 -13.195 1.00 83.62 115 LYS A CA 1
ATOM 872 C C . LYS A 1 115 ? -3.957 7.998 -13.414 1.00 83.62 115 LYS A C 1
ATOM 874 O O . LYS A 1 115 ? -4.290 6.874 -13.070 1.00 83.62 115 LYS A O 1
ATOM 879 N N . PRO A 1 116 ? -2.731 8.262 -13.895 1.00 86.94 116 PRO A N 1
ATOM 880 C CA . PRO A 1 116 ? -1.684 7.245 -13.968 1.00 86.94 116 PRO A CA 1
ATOM 881 C C . PRO A 1 116 ? -1.307 6.688 -12.589 1.00 86.94 116 PRO A C 1
ATOM 883 O O . PRO A 1 116 ? -1.019 7.455 -11.667 1.00 86.94 116 PRO A O 1
ATOM 886 N N . TYR A 1 117 ? -1.242 5.363 -12.467 1.00 91.25 117 TYR A N 1
ATOM 887 C CA . TYR A 1 117 ? -0.836 4.676 -11.237 1.00 91.25 117 TYR A CA 1
ATOM 888 C C . TYR A 1 117 ? 0.131 3.513 -11.507 1.00 91.25 117 TYR A C 1
ATOM 890 O O . TYR A 1 117 ? 0.187 2.958 -12.607 1.00 91.25 117 TYR A O 1
ATOM 898 N N . ILE A 1 118 ? 0.930 3.167 -10.492 1.00 93.06 118 ILE A N 1
ATOM 899 C CA . ILE A 1 118 ? 1.958 2.104 -10.556 1.00 93.06 118 ILE A CA 1
ATOM 900 C C . ILE A 1 118 ? 1.614 0.866 -9.730 1.00 93.06 118 ILE A C 1
ATOM 902 O O . ILE A 1 118 ? 2.211 -0.188 -9.959 1.00 93.06 118 ILE A O 1
ATOM 906 N N . LEU A 1 119 ? 0.696 1.011 -8.773 1.00 94.94 119 LEU A N 1
ATOM 907 C CA . LEU A 1 119 ? 0.136 -0.057 -7.949 1.00 94.94 119 LEU A CA 1
ATOM 908 C C . LEU A 1 119 ? -1.378 0.130 -7.887 1.00 94.94 119 LEU A C 1
ATOM 910 O O . LEU A 1 119 ? -1.852 1.268 -7.807 1.00 94.94 119 LEU A O 1
ATOM 914 N N . GLU A 1 120 ? -2.108 -0.977 -7.873 1.00 95.19 120 GLU A N 1
ATOM 915 C CA . GLU A 1 120 ? -3.545 -1.008 -7.604 1.00 95.19 120 GLU A CA 1
ATOM 916 C C . GLU A 1 120 ? -3.890 -2.123 -6.623 1.00 95.19 120 GLU A C 1
ATOM 918 O O . GLU A 1 120 ? -3.087 -3.024 -6.378 1.00 95.19 120 GLU A O 1
ATOM 923 N N . GLY A 1 121 ? -5.072 -2.040 -6.026 1.00 95.31 121 GLY A N 1
ATOM 924 C CA . GLY A 1 121 ? -5.477 -2.952 -4.978 1.00 95.31 121 GLY A CA 1
ATOM 925 C C . GLY A 1 121 ? -6.830 -2.614 -4.377 1.00 95.31 121 GLY A C 1
ATOM 926 O O . GLY A 1 121 ? -7.635 -1.886 -4.964 1.00 95.31 121 GLY A O 1
ATOM 927 N N . ALA A 1 122 ? -7.064 -3.126 -3.175 1.00 96.44 122 ALA A N 1
ATOM 928 C CA . ALA A 1 122 ? -8.280 -2.895 -2.425 1.00 96.44 122 ALA A CA 1
ATOM 929 C C . ALA A 1 122 ? -8.045 -2.883 -0.911 1.00 96.44 122 ALA A C 1
ATOM 931 O O . ALA A 1 122 ? -7.160 -3.556 -0.383 1.00 96.44 122 ALA A O 1
ATOM 932 N N . ILE A 1 123 ? -8.901 -2.144 -0.211 1.00 96.62 123 ILE A N 1
ATOM 933 C CA . ILE A 1 123 ? -9.046 -2.170 1.240 1.00 96.62 123 ILE A CA 1
ATOM 934 C C . ILE A 1 123 ? -10.397 -2.796 1.560 1.00 96.62 123 ILE A C 1
ATOM 936 O O . ILE A 1 123 ? -11.440 -2.327 1.094 1.00 96.62 123 ILE A O 1
ATOM 940 N N . ARG A 1 124 ? -10.373 -3.842 2.381 1.00 95.69 124 ARG A N 1
ATOM 941 C CA . ARG A 1 124 ? -11.555 -4.539 2.888 1.00 95.69 124 ARG A CA 1
ATOM 942 C C . ARG A 1 124 ? -11.551 -4.474 4.404 1.00 95.69 124 ARG A C 1
ATOM 944 O O . ARG A 1 124 ? -10.504 -4.629 5.023 1.00 95.69 124 ARG A O 1
ATOM 951 N N . ALA A 1 125 ? -12.712 -4.255 4.998 1.00 94.62 125 ALA A N 1
ATOM 952 C CA . ALA A 1 125 ? -12.874 -4.216 6.445 1.00 94.62 125 ALA A CA 1
ATOM 953 C C . ALA A 1 125 ? -14.042 -5.118 6.828 1.00 94.62 125 ALA A C 1
ATOM 955 O O . ALA A 1 125 ? -15.147 -4.929 6.320 1.00 94.62 125 ALA A O 1
ATOM 956 N N . PHE A 1 126 ? -13.793 -6.120 7.666 1.00 94.38 126 PHE A N 1
ATOM 957 C CA . PHE A 1 126 ? -14.792 -7.131 7.991 1.00 94.38 126 PHE A CA 1
ATOM 958 C C . PHE A 1 126 ? -14.552 -7.784 9.354 1.00 94.38 126 PHE A C 1
ATOM 960 O O . PHE A 1 126 ? -13.450 -7.779 9.901 1.00 94.38 126 PHE A O 1
ATOM 967 N N . ASN A 1 127 ? -15.614 -8.370 9.892 1.00 92.19 127 ASN A N 1
ATOM 968 C CA . ASN A 1 127 ? -15.607 -9.280 11.031 1.00 92.19 127 ASN A CA 1
ATOM 969 C C . ASN A 1 127 ? -16.361 -10.570 10.640 1.00 92.19 127 ASN A C 1
ATOM 971 O O . ASN A 1 127 ? -16.820 -10.701 9.503 1.00 92.19 127 ASN A O 1
ATOM 975 N N . GLN A 1 128 ? -16.491 -11.517 11.570 1.00 87.56 128 GLN A N 1
ATOM 976 C CA . GLN A 1 128 ? -17.156 -12.800 11.313 1.00 87.56 128 GLN A CA 1
ATOM 977 C C . GLN A 1 128 ? -18.614 -12.640 10.841 1.00 87.56 128 GLN A C 1
ATOM 979 O O . GLN A 1 128 ? -19.008 -13.249 9.852 1.00 87.56 128 GLN A O 1
ATOM 984 N N . GLU A 1 129 ? -19.392 -11.775 11.492 1.00 89.88 129 GLU A N 1
ATOM 985 C CA . GLU A 1 129 ? -20.796 -11.519 11.140 1.00 89.88 129 GLU A CA 1
ATOM 986 C C . GLU A 1 129 ? -20.933 -10.941 9.722 1.00 89.88 129 GLU A C 1
ATOM 988 O O . GLU A 1 129 ? -21.761 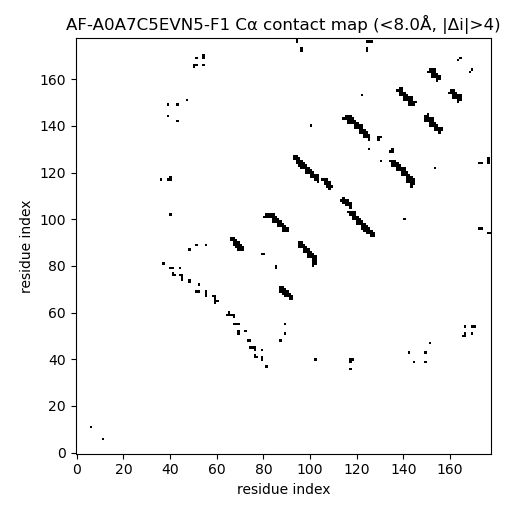-11.381 8.926 1.00 89.88 129 GLU A O 1
ATOM 993 N N . MET A 1 130 ? -20.069 -9.993 9.355 1.00 90.69 130 MET A N 1
ATOM 994 C CA . MET A 1 130 ? -20.047 -9.406 8.014 1.00 90.69 130 MET A CA 1
ATOM 995 C C . MET A 1 130 ? -19.706 -10.433 6.931 1.00 90.69 130 MET A C 1
ATOM 997 O O . MET A 1 130 ? -20.253 -10.356 5.830 1.00 90.69 130 MET A O 1
ATOM 1001 N N . LEU A 1 131 ? -18.821 -11.392 7.226 1.00 88.81 131 LEU A N 1
ATOM 1002 C CA . LEU A 1 131 ? -18.505 -12.489 6.310 1.00 88.81 131 LEU A CA 1
ATOM 1003 C C . LEU A 1 131 ? -19.712 -13.413 6.116 1.00 88.81 131 LEU A C 1
ATOM 1005 O O . LEU A 1 131 ? -20.045 -13.741 4.979 1.00 88.81 131 LEU A O 1
ATOM 1009 N N . GLU A 1 132 ? -20.400 -13.776 7.199 1.00 90.62 132 GLU A N 1
ATOM 1010 C CA . GLU A 1 132 ? -21.608 -14.612 7.157 1.00 90.62 132 GLU A CA 1
ATOM 1011 C C . GLU A 1 132 ? -22.738 -13.953 6.357 1.00 90.62 132 GLU A C 1
ATOM 1013 O O . GLU A 1 132 ? -23.427 -14.615 5.581 1.00 90.62 132 GLU A O 1
ATOM 1018 N N . LEU A 1 133 ? -22.875 -12.630 6.468 1.00 90.00 133 LEU A N 1
ATOM 1019 C CA . LEU A 1 133 ? -23.856 -11.846 5.718 1.00 90.00 133 LEU A CA 1
ATOM 1020 C C . LEU A 1 133 ? -23.390 -11.457 4.304 1.00 90.00 133 LEU A C 1
ATOM 1022 O O . LEU A 1 133 ? -24.140 -10.808 3.575 1.00 90.00 133 LEU A O 1
ATOM 1026 N N . SER A 1 134 ? -22.171 -11.828 3.892 1.00 85.00 134 SER A N 1
ATOM 1027 C CA . SER A 1 134 ? -21.557 -11.402 2.619 1.00 85.00 134 SER A CA 1
ATOM 1028 C C . SER A 1 134 ? -21.517 -9.874 2.433 1.00 85.00 134 SER A C 1
ATOM 1030 O O . SER A 1 134 ? -21.575 -9.351 1.318 1.00 85.00 134 SER A O 1
ATOM 1032 N N . LEU A 1 135 ? -21.398 -9.137 3.537 1.00 85.38 135 LEU A N 1
ATOM 1033 C CA . LEU A 1 135 ? -21.340 -7.680 3.586 1.00 85.38 135 LEU A CA 1
ATOM 1034 C C . LEU A 1 135 ? -19.901 -7.230 3.828 1.00 85.38 135 LEU A C 1
ATOM 1036 O O . LEU A 1 135 ? -19.595 -6.702 4.889 1.00 85.38 135 LEU A O 1
ATOM 1040 N N . VAL A 1 136 ? -19.014 -7.416 2.849 1.00 86.75 136 VAL A N 1
ATOM 1041 C CA . VAL A 1 136 ? -17.624 -6.933 2.929 1.00 86.75 136 VAL A CA 1
ATOM 1042 C C . VAL A 1 136 ? -17.482 -5.664 2.086 1.00 86.75 136 VAL A C 1
ATOM 1044 O O . VAL A 1 136 ? -17.400 -5.753 0.859 1.00 86.75 136 VAL A O 1
ATOM 1047 N N . PRO A 1 137 ? -17.479 -4.461 2.695 1.00 85.00 137 PRO A N 1
ATOM 1048 C CA . PRO A 1 137 ? -17.196 -3.233 1.976 1.00 85.00 137 PRO A CA 1
ATOM 1049 C C . PRO A 1 137 ? -15.790 -3.295 1.388 1.00 85.00 137 PRO A C 1
ATOM 1051 O O . PRO A 1 137 ? -14.817 -3.530 2.106 1.00 85.00 137 PRO A O 1
ATOM 1054 N N . GLU A 1 138 ? -15.703 -3.039 0.090 1.00 92.06 138 GLU A N 1
ATOM 1055 C CA . GLU A 1 138 ? -14.448 -2.939 -0.640 1.00 92.06 138 GLU A CA 1
ATOM 1056 C C . GLU A 1 138 ? -14.273 -1.507 -1.146 1.00 92.06 138 GLU A C 1
ATOM 1058 O O . GLU A 1 138 ? -15.197 -0.904 -1.699 1.00 92.06 138 GLU A O 1
ATOM 1063 N N . GLN A 1 139 ? -13.082 -0.959 -0.935 1.00 93.94 139 GLN A N 1
ATOM 1064 C CA . GLN A 1 139 ? -12.644 0.312 -1.501 1.00 93.94 139 GLN A CA 1
ATOM 1065 C C . GLN A 1 139 ? -11.427 0.037 -2.360 1.00 93.94 139 GLN A C 1
ATOM 1067 O O . GLN A 1 139 ? -10.528 -0.678 -1.931 1.00 93.94 139 GLN A O 1
ATOM 1072 N N . GLN A 1 140 ? -11.387 0.599 -3.559 1.00 95.00 140 GLN A N 1
ATOM 1073 C CA . GLN A 1 140 ? -10.234 0.445 -4.434 1.00 95.00 140 GLN A CA 1
ATOM 1074 C C . GLN A 1 140 ? -9.077 1.292 -3.914 1.00 95.00 140 GLN A C 1
ATOM 1076 O O . GLN A 1 140 ? -9.292 2.338 -3.302 1.00 95.00 140 GLN A O 1
ATOM 1081 N N . LEU A 1 141 ? -7.857 0.838 -4.160 1.00 95.69 141 LEU A N 1
ATOM 1082 C CA . LEU A 1 141 ? -6.631 1.471 -3.708 1.00 95.69 141 LEU A CA 1
ATOM 1083 C C . LEU A 1 141 ? -5.701 1.672 -4.906 1.00 95.69 141 LEU A C 1
ATOM 1085 O O . LEU A 1 141 ? -5.469 0.734 -5.660 1.00 95.69 141 LEU A O 1
ATOM 1089 N N . PHE A 1 142 ? -5.147 2.873 -5.066 1.00 95.25 142 PHE A N 1
ATOM 1090 C CA . PHE A 1 142 ? -4.241 3.208 -6.168 1.00 95.25 142 PHE A CA 1
ATOM 1091 C C . PHE A 1 142 ? -3.033 3.994 -5.663 1.00 95.25 142 PHE A C 1
ATOM 1093 O O . PHE A 1 142 ? -3.192 4.928 -4.878 1.00 95.25 142 PHE A O 1
ATOM 1100 N N . CYS A 1 143 ? -1.831 3.665 -6.143 1.00 95.31 143 CYS A N 1
ATOM 1101 C CA . CYS A 1 143 ? -0.626 4.454 -5.882 1.00 95.31 143 CYS A CA 1
ATOM 1102 C C . CYS A 1 143 ? -0.247 5.286 -7.110 1.00 95.31 143 CYS A C 1
ATOM 1104 O O . CYS A 1 143 ? 0.172 4.745 -8.138 1.00 95.31 143 CYS A O 1
ATOM 1106 N N . CYS A 1 144 ? -0.371 6.604 -6.984 1.00 93.06 144 CYS A N 1
ATOM 1107 C CA . CYS A 1 144 ? -0.114 7.562 -8.052 1.00 93.06 144 CYS A CA 1
ATOM 1108 C C . CYS A 1 144 ? 1.242 8.248 -7.838 1.00 93.06 144 CYS A C 1
ATOM 1110 O O . CYS A 1 144 ? 1.403 8.960 -6.839 1.00 93.06 144 CYS A O 1
ATOM 1112 N N . PRO A 1 145 ? 2.215 8.080 -8.749 1.00 90.69 145 PRO A N 1
ATOM 1113 C CA . PRO A 1 145 ? 3.437 8.868 -8.720 1.00 90.69 145 PRO A CA 1
ATOM 1114 C C . PRO A 1 145 ? 3.161 10.267 -9.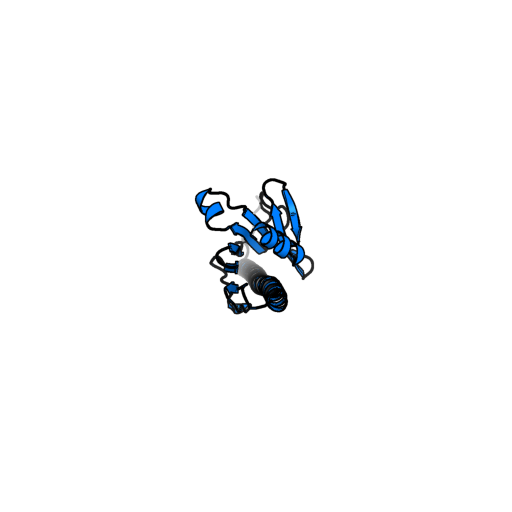294 1.00 90.69 145 PRO A C 1
ATOM 1116 O O . PRO A 1 145 ? 2.961 10.432 -10.495 1.00 90.69 145 PRO A O 1
ATOM 1119 N N . GLU A 1 146 ? 3.171 11.297 -8.449 1.00 86.62 146 GLU A N 1
ATOM 1120 C CA . GLU A 1 146 ? 2.986 12.698 -8.852 1.00 86.62 146 GLU A CA 1
ATOM 1121 C C . GLU A 1 146 ? 4.199 13.526 -8.391 1.00 86.62 146 GLU A C 1
ATOM 1123 O O . GLU A 1 146 ? 4.473 13.643 -7.197 1.00 86.62 146 GLU A O 1
ATOM 1128 N N . SER A 1 147 ? 4.952 14.109 -9.334 1.00 80.94 147 SER A N 1
ATOM 1129 C CA . SER A 1 147 ? 6.075 15.030 -9.056 1.00 80.94 147 SER A CA 1
ATOM 1130 C C . SER A 1 147 ? 7.099 14.511 -8.027 1.00 80.94 147 SER A C 1
ATOM 1132 O O . SER A 1 147 ? 7.582 15.257 -7.177 1.00 80.94 147 SER A O 1
ATOM 1134 N N . GLY A 1 148 ? 7.417 13.213 -8.082 1.00 79.00 148 GLY A N 1
ATOM 1135 C CA . GLY A 1 148 ? 8.370 12.556 -7.175 1.00 79.00 148 GLY A CA 1
ATOM 1136 C C . GLY A 1 148 ? 7.796 12.127 -5.817 1.00 79.00 148 GLY A C 1
ATOM 1137 O O . GLY A 1 148 ? 8.525 11.540 -5.012 1.00 79.00 148 GLY A O 1
ATOM 1138 N N . LYS A 1 149 ? 6.506 12.376 -5.565 1.00 89.19 149 LYS A N 1
ATOM 1139 C CA . LYS A 1 149 ? 5.756 11.846 -4.419 1.00 89.19 149 LYS A CA 1
ATOM 1140 C C . LYS A 1 149 ? 4.931 10.632 -4.835 1.00 89.19 149 LYS A C 1
ATOM 1142 O O . LYS A 1 149 ? 4.477 10.546 -5.973 1.00 89.19 149 LYS A O 1
ATOM 1147 N N . LEU A 1 150 ? 4.747 9.707 -3.900 1.00 93.38 150 LEU A N 1
ATOM 1148 C CA . LEU A 1 150 ? 3.948 8.499 -4.074 1.00 93.38 150 LEU A CA 1
ATOM 1149 C C . LEU A 1 150 ? 2.682 8.668 -3.238 1.00 93.38 150 LEU A C 1
ATOM 1151 O O . LEU A 1 150 ? 2.735 8.651 -2.013 1.00 93.38 150 LEU A O 1
ATOM 1155 N N . ASN A 1 151 ? 1.554 8.899 -3.903 1.00 94.31 151 ASN A N 1
ATOM 1156 C CA . ASN A 1 151 ? 0.292 9.184 -3.232 1.00 94.31 151 ASN A CA 1
ATOM 1157 C C . ASN A 1 151 ? -0.613 7.956 -3.300 1.00 94.31 151 ASN A C 1
ATOM 1159 O O . ASN A 1 151 ? -1.035 7.557 -4.387 1.00 94.31 151 ASN A O 1
ATOM 1163 N N . TRP A 1 152 ? -0.935 7.379 -2.145 1.00 96.56 152 TRP A N 1
ATOM 1164 C CA . TRP A 1 152 ? -1.974 6.361 -2.044 1.00 96.56 152 TRP A CA 1
ATOM 1165 C C . TRP A 1 152 ? -3.345 7.024 -1.974 1.00 96.56 152 TRP A C 1
ATOM 1167 O O . TRP A 1 152 ? -3.580 7.896 -1.139 1.00 96.56 152 TRP A O 1
ATOM 1177 N N . LEU A 1 153 ? -4.248 6.613 -2.856 1.00 95.69 153 LEU A N 1
ATOM 1178 C CA . LEU A 1 153 ? -5.620 7.096 -2.930 1.00 95.69 153 LEU A CA 1
ATOM 1179 C C . LEU A 1 153 ? -6.568 5.919 -2.747 1.00 95.69 153 LEU A C 1
ATOM 1181 O O . LEU A 1 153 ? -6.396 4.887 -3.396 1.00 95.69 153 LEU A O 1
ATOM 1185 N N . TRP A 1 154 ? -7.584 6.088 -1.907 1.00 94.81 154 TRP A N 1
ATOM 1186 C CA . TRP A 1 154 ? -8.719 5.175 -1.877 1.00 94.81 154 TRP A CA 1
ATOM 1187 C C . TRP A 1 154 ? -9.849 5.731 -2.741 1.00 94.81 154 TRP A C 1
ATOM 1189 O O . TRP A 1 154 ? -10.042 6.947 -2.818 1.00 94.81 154 TRP A O 1
ATOM 1199 N N . VAL A 1 155 ? -10.605 4.836 -3.371 1.00 93.62 155 VAL A N 1
ATOM 1200 C CA . VAL A 1 155 ? -11.776 5.165 -4.183 1.00 93.62 155 VAL A CA 1
ATOM 1201 C C . VAL A 1 155 ? -12.943 4.289 -3.751 1.00 93.62 155 VAL A C 1
ATOM 1203 O O . VAL A 1 155 ? -12.837 3.064 -3.705 1.00 93.62 155 VAL A O 1
ATOM 1206 N N . ASP A 1 156 ? -14.069 4.913 -3.419 1.00 90.81 156 ASP A N 1
ATOM 1207 C CA . ASP A 1 156 ? -15.323 4.192 -3.215 1.00 90.81 156 ASP A CA 1
ATOM 1208 C C . ASP A 1 156 ? -16.010 3.994 -4.575 1.00 90.81 156 ASP A C 1
ATOM 1210 O O . ASP A 1 156 ? -16.444 4.976 -5.183 1.00 90.81 156 ASP A O 1
ATOM 1214 N N . PRO A 1 157 ? -16.144 2.748 -5.066 1.00 84.94 157 PRO A N 1
ATOM 1215 C CA . PRO A 1 157 ? -16.704 2.488 -6.389 1.00 84.94 157 PRO A CA 1
ATOM 1216 C C . PRO A 1 157 ? -18.185 2.880 -6.503 1.00 84.94 157 PRO A C 1
ATOM 1218 O O . PRO A 1 157 ? -18.664 3.125 -7.609 1.00 84.94 157 PRO A O 1
ATOM 1221 N N . ARG A 1 158 ? -18.919 2.969 -5.384 1.00 85.38 158 ARG A N 1
ATOM 1222 C CA . ARG A 1 158 ? -20.351 3.314 -5.374 1.00 85.38 158 ARG A CA 1
ATOM 1223 C C . ARG A 1 158 ? -20.574 4.813 -5.492 1.00 85.38 158 ARG A C 1
ATOM 1225 O O . ARG A 1 158 ? -21.486 5.244 -6.187 1.00 85.38 158 ARG A O 1
ATOM 1232 N N . THR A 1 159 ? -19.759 5.598 -4.792 1.00 87.94 159 THR A N 1
ATOM 1233 C CA . THR A 1 159 ? -19.889 7.064 -4.746 1.00 87.94 159 THR A CA 1
ATOM 1234 C C . THR A 1 159 ? -18.911 7.780 -5.673 1.00 87.94 159 THR A C 1
ATOM 1236 O O . THR A 1 159 ? -19.010 8.994 -5.830 1.00 87.94 159 THR A O 1
ATOM 1239 N N . GLN A 1 160 ? -17.962 7.047 -6.267 1.00 84.94 160 GLN A N 1
ATOM 1240 C CA . GLN A 1 160 ? -16.836 7.575 -7.048 1.00 84.94 160 GLN A CA 1
ATOM 1241 C C . GLN A 1 160 ? -15.994 8.602 -6.270 1.00 84.94 160 GLN A C 1
ATOM 1243 O O . GLN A 1 160 ? -15.239 9.386 -6.846 1.00 84.94 160 GLN A O 1
ATOM 1248 N N . ARG A 1 161 ? -16.103 8.607 -4.934 1.00 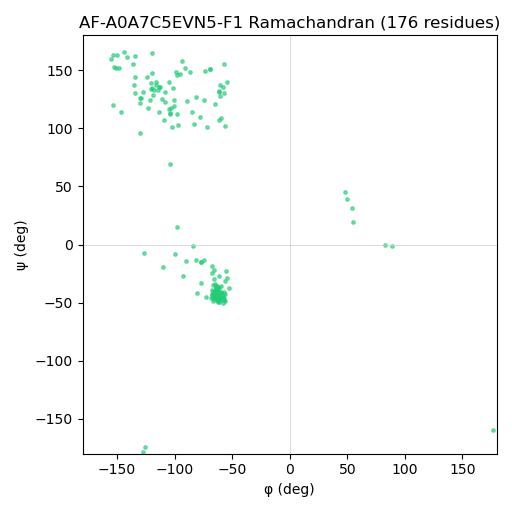89.38 161 ARG A N 1
ATOM 1249 C CA . ARG A 1 161 ? -15.316 9.485 -4.074 1.00 89.38 161 ARG A CA 1
ATOM 1250 C C . ARG A 1 161 ? -13.892 8.958 -4.007 1.00 89.38 161 ARG A C 1
ATOM 1252 O O . ARG A 1 161 ? -13.683 7.825 -3.585 1.00 89.38 161 ARG A O 1
ATOM 1259 N N . ALA A 1 162 ? -12.939 9.815 -4.355 1.00 91.44 162 ALA A N 1
ATOM 1260 C CA . ALA A 1 162 ? -11.514 9.561 -4.220 1.00 91.44 162 ALA A CA 1
ATOM 1261 C C . ALA A 1 162 ? -10.902 10.510 -3.183 1.00 91.44 162 ALA A C 1
ATOM 1263 O O . ALA A 1 162 ? -11.195 11.708 -3.188 1.00 91.44 162 ALA A O 1
ATOM 1264 N N . ALA A 1 163 ? -10.050 9.993 -2.304 1.00 94.12 163 ALA A N 1
ATOM 1265 C CA . ALA A 1 163 ? -9.288 10.802 -1.356 1.00 94.12 163 ALA A CA 1
ATOM 1266 C C . ALA A 1 163 ? -7.976 10.098 -0.966 1.00 94.12 163 ALA A C 1
ATOM 1268 O O . ALA A 1 163 ? -7.838 8.895 -1.203 1.00 94.12 163 ALA A O 1
ATOM 1269 N N . PRO A 1 164 ? -7.003 10.822 -0.385 1.00 95.38 164 PRO A N 1
ATOM 1270 C CA . PRO A 1 164 ? -5.795 10.212 0.153 1.00 95.38 164 PRO A CA 1
ATOM 1271 C C . PRO A 1 164 ? -6.103 9.109 1.164 1.00 95.38 164 PRO A C 1
ATOM 1273 O O . PRO A 1 164 ? -7.027 9.224 1.972 1.00 95.38 164 PRO A O 1
ATOM 1276 N N . LEU A 1 165 ? -5.330 8.027 1.102 1.00 96.25 165 LEU A N 1
ATOM 1277 C CA . LEU A 1 165 ? -5.257 7.062 2.186 1.00 96.25 165 LEU A CA 1
ATOM 1278 C C . LEU A 1 165 ? -4.261 7.590 3.214 1.00 96.25 165 LEU A C 1
ATOM 1280 O O . LEU A 1 165 ? -3.050 7.537 3.013 1.00 96.25 165 LEU A O 1
ATOM 1284 N N . ASP A 1 166 ? -4.796 8.106 4.308 1.00 95.62 166 ASP A N 1
ATOM 1285 C CA . ASP A 1 166 ? -4.037 8.635 5.426 1.00 95.62 166 ASP A CA 1
ATOM 1286 C C . ASP A 1 166 ? -4.467 7.973 6.740 1.00 95.62 166 ASP A C 1
ATOM 1288 O O . ASP A 1 166 ? -5.248 7.014 6.785 1.00 95.62 166 ASP A O 1
ATOM 1292 N N . ARG A 1 167 ? -3.909 8.487 7.833 1.00 95.06 167 ARG A N 1
ATOM 1293 C CA . ARG A 1 167 ? -4.199 8.002 9.175 1.00 95.06 167 ARG A CA 1
ATOM 1294 C C . ARG A 1 167 ? -5.671 8.181 9.536 1.00 95.06 167 ARG A C 1
ATOM 1296 O O . ARG A 1 167 ? -6.263 7.248 10.063 1.00 95.06 167 ARG A O 1
ATOM 1303 N N . GLU A 1 168 ? -6.249 9.346 9.252 1.00 95.31 168 GLU A N 1
ATOM 1304 C CA . GLU A 1 168 ? -7.650 9.645 9.563 1.00 95.31 168 GLU A CA 1
ATOM 1305 C C . GLU A 1 168 ? -8.578 8.655 8.859 1.00 95.31 168 GLU A C 1
ATOM 1307 O O . GLU A 1 168 ? -9.494 8.100 9.470 1.00 95.31 168 GLU A O 1
ATOM 1312 N N . ARG A 1 169 ? -8.283 8.338 7.595 1.00 94.94 169 ARG A N 1
ATOM 1313 C CA . ARG A 1 169 ? -9.036 7.336 6.855 1.00 94.94 169 ARG A CA 1
ATOM 1314 C C . ARG A 1 169 ? -8.950 5.951 7.487 1.00 94.94 169 ARG A C 1
ATOM 1316 O O . ARG A 1 169 ? -9.982 5.296 7.625 1.00 94.94 169 ARG A O 1
ATOM 1323 N N . LEU A 1 170 ? -7.750 5.482 7.822 1.00 95.19 170 LEU A N 1
ATOM 1324 C CA . LEU A 1 170 ? -7.578 4.165 8.439 1.00 95.19 170 LEU A CA 1
ATOM 1325 C C . LEU A 1 170 ? -8.271 4.090 9.808 1.00 95.19 170 LEU A C 1
ATOM 1327 O O . LEU A 1 170 ? -8.931 3.091 10.091 1.00 95.19 170 LEU A O 1
ATOM 1331 N N . THR A 1 171 ? -8.212 5.160 10.607 1.00 95.56 171 THR A N 1
ATOM 1332 C CA . THR A 1 171 ? -8.976 5.280 11.857 1.00 95.56 171 THR A CA 1
ATOM 1333 C C . THR A 1 171 ? -10.475 5.148 11.597 1.00 95.56 171 THR A C 1
ATOM 1335 O O . THR A 1 171 ? -11.110 4.286 12.193 1.00 95.56 171 THR A O 1
ATOM 1338 N N . ALA A 1 172 ? -11.026 5.895 10.635 1.00 94.50 172 ALA A N 1
ATOM 1339 C CA . ALA A 1 172 ? -12.447 5.822 10.288 1.00 94.50 172 ALA A CA 1
ATOM 1340 C C . ALA A 1 172 ? -12.884 4.431 9.786 1.00 94.50 172 ALA A C 1
ATOM 1342 O O . ALA A 1 172 ? -14.053 4.059 9.893 1.00 94.50 172 ALA A O 1
ATOM 1343 N N . ILE A 1 173 ? -11.971 3.647 9.201 1.00 93.88 173 ILE A N 1
ATOM 1344 C CA . ILE A 1 173 ? -12.241 2.251 8.829 1.00 93.88 173 ILE A CA 1
ATOM 1345 C C . ILE A 1 173 ? -12.304 1.366 10.078 1.00 93.88 173 ILE A C 1
ATOM 1347 O O . ILE A 1 173 ? -13.227 0.563 10.197 1.00 93.88 173 ILE A O 1
ATOM 1351 N N . LEU A 1 174 ? -11.355 1.520 11.004 1.00 93.00 174 LEU A N 1
ATOM 1352 C CA . LEU A 1 174 ? -11.318 0.755 12.252 1.00 93.00 174 LEU A CA 1
ATOM 1353 C C . LEU A 1 174 ? -12.504 1.075 13.167 1.00 93.00 174 LEU A C 1
ATOM 1355 O O . LEU A 1 174 ? -13.096 0.151 13.714 1.00 93.00 174 LEU A O 1
ATOM 1359 N N . GLU A 1 175 ? -12.904 2.344 13.272 1.00 93.38 175 GLU A N 1
ATOM 1360 C CA . GLU A 1 175 ? -14.078 2.788 14.042 1.00 93.38 175 GLU A CA 1
ATOM 1361 C C . GLU A 1 175 ? -15.369 2.092 13.606 1.00 93.38 175 GLU A C 1
ATOM 1363 O O . GLU A 1 175 ? -16.249 1.845 14.420 1.00 93.38 175 GLU A O 1
ATOM 1368 N N . ARG A 1 176 ? -15.488 1.736 12.323 1.00 89.12 176 ARG A N 1
ATOM 1369 C CA . ARG A 1 176 ? -16.659 1.021 11.798 1.00 89.12 176 ARG A CA 1
ATOM 1370 C C . ARG A 1 176 ? -16.675 -0.465 12.139 1.00 89.12 176 ARG A C 1
ATOM 1372 O O . ARG A 1 176 ? -17.697 -1.109 11.916 1.00 89.12 176 ARG A O 1
ATOM 1379 N N . LEU A 1 177 ? -15.544 -1.019 12.571 1.00 87.81 177 LEU A N 1
ATOM 1380 C CA . LEU A 1 177 ? -15.426 -2.431 12.920 1.00 87.81 177 LEU A CA 1
ATOM 1381 C C . LEU A 1 177 ? -15.675 -2.693 14.402 1.00 87.81 177 LEU A C 1
ATOM 1383 O O . LEU A 1 177 ? -16.039 -3.822 14.740 1.00 87.81 177 LEU A O 1
ATOM 1387 N N . VAL A 1 178 ? -15.417 -1.712 15.270 1.00 85.69 178 VAL A N 1
ATOM 1388 C CA . VAL A 1 178 ? -15.480 -1.858 16.733 1.00 85.69 178 VAL A CA 1
ATOM 1389 C C . VAL A 1 178 ? -16.874 -1.645 17.293 1.00 85.69 178 VAL A C 1
ATOM 1391 O O . VAL A 1 178 ? -17.557 -0.688 16.878 1.00 85.69 178 VAL A O 1
#

Nearest PDB structures (foldseek):
  6m81-assembly1_C-2  TM=2.547E-01  e=2.989E-01  Streptomyces fradiae

Solvent-accessible surface area (backbone atoms only — not comparable to full-atom values): 9959 Å² total; per-residue (Å²): 137,87,81,76,77,75,72,48,74,67,54,51,49,52,55,48,52,55,50,51,55,50,50,54,51,54,49,54,55,48,52,50,51,51,52,53,50,52,51,50,48,23,48,46,53,28,54,52,47,51,54,52,51,53,51,39,51,55,54,29,72,74,40,100,55,79,58,54,45,55,39,65,81,70,72,56,45,84,71,59,46,71,94,38,80,38,67,43,35,41,35,46,92,72,29,36,39,40,38,40,36,28,57,49,99,54,83,40,57,47,99,90,42,83,60,57,27,52,32,41,39,35,41,35,51,42,37,68,68,31,58,76,69,71,55,63,58,69,27,40,30,37,32,28,74,55,98,91,42,74,44,45,32,36,30,36,81,90,77,69,50,69,46,71,64,46,68,69,53,52,49,60,54,52,62,75,70,107

Sequence (178 aa):
MKFGRKPSASGRLAALASKIEKVVKEDAERIRRMEETAAQRRRAAAELHVLCAGLVADLNALLSKPLVELSPAEFAAGNFREDASNVFQINISGRIVHLEFHSTGALGSTDKFPKPYILEGAIRAFNQEMLELSLVPEQQLFCCPESGKLNWLWVDPRTQRAAPLDRERLTAILERLV

pLDDT: mean 89.5, std 11.25, range [37.81, 98.44]

Secondary structure (DSSP, 8-state):
-----PPPHHHHHHHHHHHHHHHHHHHHHHHHHHHHHHHHHHHHHHHHHHHHHHHHHHHHHHSSS--EEEESS---GGG--TTS-EEEEEEETTEEEEEEEEEEEEEEEETTEEEEEEEEEEEEEE-HHHHHTT---EEEEEEEEETTEEEEEEEETTTTEEEE--HHHHHHHHHTT-

Radius of gyration: 23.89 Å; Cα contacts (8 Å, |Δi|>4): 248; chains: 1; bounding box: 52×30×95 Å

Foldseek 3Di:
DDDPDDQDPVRVVVVVVVVVVVVVVVVVVVVVVVVVLLLLQLVLVQVVVVQVLVLQVVVQVPDPHRQKDKVVNDDHSVNDDAPDKDWIWIDGPQWIWIWIKYADPDQDQDPLHRAGFGMKTWIWTDGPVCVVVVNIQIWIWTWHCDPNDTFIWTARSVVRDIDTDGSVNVVVSVVVRD

Mean predicted aligned error: 6.97 Å